Protein AF-A0A6M7TRB7-F1 (afdb_monomer_lite)

InterPro domains:
  IPR018537 Peptidoglycan binding domain [PF09374] (2-64)
  IPR023346 Lysozyme-like domain superfamily [SSF53955] (2-69)

Sequence (183 aa):
MWLQQALRPAYTGRIDGVLGMGTLAALKADKNNDALIDRICSARMAFLKHLSTFGTFGRGWTARVAEVRAIGQAWATGQVPQAANFVDGGQAKAFVDDANAAPSTAPADLATGAGTGGLGLSGYLYDLQNQLSPLSYTSEWIGKVVVVVALASAVLAIGGLGYRWYANRKAKRLAAALGTAPA

Organism: NCBI:txid1777867

Foldseek 3Di:
DLLLLLLPPQQQDAPPVDCDPSSVVSVVVDDQQLSSLVSSLVLVLLLLVQFPCCVPCVVLSVVQSVLSSQQSNCVSVVHDHDDRDDDPVSPDDDDSVRGDDQDDLVQLCVLQVVPPPDQTPPNVVVVVCVVCVVVVVPDPVVVVVVVVVVVVSVVSNVVSVVVNVVSVVRNQSSCSSSSNHHD

Secondary structure (DSSP, 8-state):
-HHHHHTTTT--S--SS---HHHHHHHHH---HHHHHHHHHHHHHHHHHTBTTHHHHHHHHHHHHHHHHHHHHHHHHTPPPPPPPP-TTTTPPPPGGGBPPPPPSHHHHHHTTSSSTT--HHHHHHHHHHHHHHHHTS-HHHHHHHHHHHHHHHHHHHHHHHHHHHHHHHHHHHHHHHT-S--

Radius of gyration: 25.99 Å; chains: 1; bounding box: 54×29×76 Å

Structure (mmCIF, N/CA/C/O backbone):
data_AF-A0A6M7TRB7-F1
#
_entry.id   AF-A0A6M7TRB7-F1
#
loop_
_atom_site.group_PDB
_atom_site.id
_atom_site.type_symbol
_atom_site.label_atom_id
_atom_site.label_alt_id
_atom_site.label_comp_id
_atom_site.label_asym_id
_atom_site.label_entity_id
_atom_site.label_seq_id
_atom_site.pdbx_PDB_ins_code
_atom_site.Cartn_x
_atom_site.Cartn_y
_atom_site.Cartn_z
_atom_site.occupancy
_atom_site.B_iso_or_equiv
_atom_site.auth_seq_id
_atom_site.auth_comp_id
_atom_site.auth_asym_id
_atom_site.auth_atom_id
_atom_site.pdbx_PDB_model_num
ATOM 1 N N . MET A 1 1 ? 4.084 7.452 -9.680 1.00 86.31 1 MET A N 1
ATOM 2 C CA . MET A 1 1 ? 3.974 7.315 -8.209 1.00 86.31 1 MET A CA 1
ATOM 3 C C . MET A 1 1 ? 4.621 6.037 -7.668 1.00 86.31 1 MET A C 1
ATOM 5 O O . MET A 1 1 ? 5.424 6.148 -6.754 1.00 86.31 1 MET A O 1
ATOM 9 N N . TRP A 1 2 ? 4.365 4.842 -8.223 1.00 93.88 2 TRP A N 1
ATOM 10 C CA . TRP A 1 2 ? 4.932 3.585 -7.684 1.00 93.88 2 TRP A CA 1
ATOM 11 C C . TRP A 1 2 ? 6.466 3.521 -7.647 1.00 93.88 2 TRP A C 1
ATOM 13 O O . TRP A 1 2 ? 7.014 2.963 -6.706 1.00 93.88 2 TRP A O 1
ATOM 23 N N . LEU A 1 3 ? 7.161 4.142 -8.608 1.00 94.94 3 LEU A N 1
ATOM 24 C CA . LEU A 1 3 ? 8.623 4.272 -8.560 1.00 94.94 3 LEU A CA 1
ATOM 25 C C . LEU A 1 3 ? 9.090 5.035 -7.311 1.00 94.94 3 LEU A C 1
ATOM 27 O O . LEU A 1 3 ? 9.895 4.525 -6.546 1.00 94.94 3 LEU A O 1
ATOM 31 N N . GLN A 1 4 ? 8.544 6.228 -7.070 1.00 94.69 4 GLN A N 1
ATOM 32 C CA . GLN A 1 4 ? 8.874 7.035 -5.890 1.00 94.69 4 GLN A CA 1
ATOM 33 C C . GLN A 1 4 ? 8.540 6.302 -4.577 1.00 94.69 4 GLN A C 1
ATOM 35 O O . GLN A 1 4 ? 9.294 6.415 -3.617 1.00 94.69 4 GLN A O 1
ATOM 40 N N . GLN A 1 5 ? 7.458 5.509 -4.538 1.00 93.50 5 GLN A N 1
ATOM 41 C CA . GLN A 1 5 ? 7.157 4.630 -3.397 1.00 93.50 5 GLN A CA 1
ATOM 42 C C . GLN A 1 5 ? 8.229 3.542 -3.213 1.00 93.50 5 GLN A C 1
ATOM 44 O O . GLN A 1 5 ? 8.705 3.332 -2.102 1.00 93.50 5 GLN A O 1
ATOM 49 N N . ALA A 1 6 ? 8.633 2.874 -4.296 1.00 95.00 6 ALA A N 1
ATOM 50 C CA . ALA A 1 6 ? 9.622 1.794 -4.282 1.00 95.00 6 ALA A CA 1
ATOM 51 C C . ALA A 1 6 ? 11.054 2.259 -3.954 1.00 95.00 6 ALA A C 1
ATOM 53 O O . ALA A 1 6 ? 11.889 1.440 -3.561 1.00 95.00 6 ALA A O 1
ATOM 54 N N . LEU A 1 7 ? 11.334 3.556 -4.115 1.00 94.88 7 LEU A N 1
ATOM 55 C CA . LEU A 1 7 ? 12.611 4.188 -3.779 1.00 94.88 7 LEU A CA 1
ATOM 56 C C . LEU A 1 7 ? 12.706 4.632 -2.310 1.00 94.88 7 LEU A C 1
ATOM 58 O O . LEU A 1 7 ? 13.760 5.101 -1.885 1.00 94.88 7 LEU A O 1
ATOM 62 N N . ARG A 1 8 ? 11.644 4.504 -1.507 1.00 91.44 8 ARG A N 1
ATOM 63 C CA . ARG A 1 8 ? 11.738 4.754 -0.061 1.00 91.44 8 ARG A CA 1
ATOM 64 C C . ARG A 1 8 ? 12.570 3.667 0.638 1.00 91.44 8 ARG A C 1
ATOM 66 O O . ARG A 1 8 ? 12.493 2.507 0.237 1.00 91.44 8 ARG A O 1
ATOM 73 N N . PRO A 1 9 ? 13.333 4.010 1.697 1.00 90.44 9 PRO A N 1
ATOM 74 C CA . PRO A 1 9 ? 13.427 5.327 2.346 1.00 90.44 9 PRO A CA 1
ATOM 75 C C . PRO A 1 9 ? 14.416 6.309 1.687 1.00 90.44 9 PRO A C 1
ATOM 77 O O . PRO A 1 9 ? 14.503 7.448 2.129 1.00 90.44 9 PRO A O 1
ATOM 80 N N . ALA A 1 10 ? 15.150 5.913 0.640 1.00 91.25 10 ALA A N 1
ATOM 81 C CA . ALA A 1 10 ? 16.145 6.779 -0.007 1.00 91.25 10 ALA A CA 1
ATOM 82 C C . ALA A 1 10 ? 15.523 8.027 -0.665 1.00 91.25 10 ALA A C 1
ATOM 84 O O . ALA A 1 10 ? 16.136 9.093 -0.691 1.00 91.25 10 ALA A O 1
ATOM 85 N N . TYR A 1 11 ? 14.296 7.913 -1.176 1.00 93.00 11 TYR A N 1
ATOM 86 C CA . TYR A 1 11 ? 13.510 9.048 -1.649 1.00 93.00 11 TYR A CA 1
ATOM 87 C C . TYR A 1 11 ? 12.644 9.641 -0.525 1.00 93.00 11 TYR A C 1
ATOM 89 O O . TYR A 1 11 ? 11.663 9.029 -0.108 1.00 93.00 11 TYR A O 1
ATOM 97 N N . THR A 1 12 ? 12.967 10.856 -0.078 1.00 90.50 12 THR A N 1
ATOM 98 C CA . THR A 1 12 ? 12.252 11.573 1.001 1.00 90.50 12 THR A CA 1
ATOM 99 C C . THR A 1 12 ? 11.241 12.611 0.496 1.00 90.50 12 THR A C 1
ATOM 101 O O . THR A 1 12 ? 10.569 13.268 1.288 1.00 90.50 12 THR A O 1
ATOM 104 N N . GLY A 1 13 ? 11.126 12.780 -0.825 1.00 90.25 13 GLY A N 1
ATOM 105 C CA . GLY A 1 13 ? 10.213 13.742 -1.439 1.00 90.25 13 GLY A CA 1
ATOM 106 C C . GLY A 1 13 ? 8.744 13.306 -1.426 1.00 90.25 13 GLY A C 1
ATOM 107 O O . GLY A 1 13 ? 8.381 12.188 -1.044 1.00 90.25 13 GLY A O 1
ATOM 108 N N . ARG A 1 14 ? 7.873 14.208 -1.891 1.00 90.06 14 ARG A N 1
ATOM 109 C CA . ARG A 1 14 ? 6.444 13.924 -2.065 1.00 90.06 14 ARG A CA 1
ATOM 110 C C . ARG A 1 14 ? 6.233 12.946 -3.222 1.00 90.06 14 ARG A C 1
ATOM 112 O O . ARG A 1 14 ? 6.771 13.135 -4.303 1.00 90.06 14 ARG A O 1
ATOM 119 N N . ILE A 1 15 ? 5.392 11.935 -3.021 1.00 90.88 15 ILE A N 1
ATOM 120 C CA . ILE A 1 15 ? 4.986 11.019 -4.092 1.00 90.88 15 ILE A CA 1
ATOM 121 C C . ILE A 1 15 ? 3.958 11.740 -4.971 1.00 90.88 15 ILE A C 1
ATOM 123 O O . ILE A 1 15 ? 2.770 11.752 -4.671 1.00 90.88 15 ILE A O 1
ATOM 127 N N . ASP A 1 16 ? 4.424 12.378 -6.037 1.00 89.94 16 ASP A N 1
ATOM 128 C CA . ASP A 1 16 ? 3.618 13.185 -6.963 1.00 89.94 16 ASP A CA 1
ATOM 129 C C . ASP A 1 16 ? 3.600 12.626 -8.395 1.00 89.94 16 ASP A C 1
ATOM 131 O O . ASP A 1 16 ? 2.804 13.047 -9.227 1.00 89.94 16 ASP A O 1
ATOM 135 N N . GLY A 1 17 ? 4.446 11.636 -8.685 1.00 89.94 17 GLY A N 1
ATOM 136 C CA . GLY A 1 17 ? 4.634 11.088 -10.024 1.00 89.94 17 GLY A CA 1
ATOM 137 C C . GLY A 1 17 ? 5.557 11.906 -10.928 1.00 89.94 17 GLY A C 1
ATOM 138 O O . GLY A 1 17 ? 5.798 11.465 -12.049 1.00 89.94 17 GLY A O 1
ATOM 139 N N . VAL A 1 18 ? 6.112 13.024 -10.455 1.00 92.88 18 VAL A N 1
ATOM 140 C CA . VAL A 1 18 ? 7.035 13.878 -11.208 1.00 92.88 18 VAL A CA 1
ATOM 141 C C . VAL A 1 18 ? 8.478 13.416 -10.983 1.00 92.88 18 VAL A C 1
ATOM 143 O O . VAL A 1 18 ? 8.997 13.378 -9.865 1.00 92.88 18 VAL A O 1
ATOM 146 N N . LEU A 1 19 ? 9.173 13.074 -12.068 1.00 92.94 19 LEU A N 1
ATOM 147 C CA . LEU A 1 19 ? 10.561 12.603 -12.018 1.00 92.94 19 LEU A CA 1
ATOM 148 C C . LEU A 1 19 ? 11.552 13.772 -11.887 1.00 92.94 19 LEU A C 1
ATOM 150 O O . LEU A 1 19 ? 12.250 14.122 -12.831 1.00 92.94 19 LEU A O 1
ATOM 154 N N . GLY A 1 20 ? 11.605 14.384 -10.703 1.00 93.56 20 GLY A N 1
ATOM 155 C CA . GLY A 1 20 ? 12.582 15.426 -10.369 1.00 93.56 20 GLY A CA 1
ATOM 156 C C . GLY A 1 20 ? 13.951 14.892 -9.920 1.00 93.56 20 GLY A C 1
ATOM 157 O O . GLY A 1 20 ? 14.151 13.686 -9.750 1.00 93.56 20 GLY A O 1
ATOM 158 N N . MET A 1 21 ? 14.879 15.814 -9.636 1.00 94.62 21 MET A N 1
ATOM 159 C CA . MET A 1 21 ? 16.262 15.501 -9.237 1.00 94.62 21 MET A CA 1
ATOM 160 C C . MET A 1 21 ? 16.361 14.569 -8.026 1.00 94.62 21 MET A C 1
ATOM 162 O O . MET A 1 21 ? 17.184 13.660 -8.030 1.00 94.62 21 MET A O 1
ATOM 166 N N . GLY A 1 22 ? 15.495 14.734 -7.021 1.00 94.19 22 GLY A N 1
ATOM 167 C CA . GLY A 1 22 ? 15.461 13.833 -5.863 1.00 94.19 22 GLY A CA 1
ATOM 168 C C . GLY A 1 22 ? 15.106 12.390 -6.238 1.00 94.19 22 GLY A C 1
ATOM 169 O O . GLY A 1 22 ? 15.701 11.452 -5.713 1.00 94.19 22 GLY A O 1
ATOM 170 N N . THR A 1 23 ? 14.192 12.198 -7.197 1.00 95.81 23 THR A N 1
ATOM 171 C CA . THR A 1 23 ? 13.821 10.862 -7.690 1.00 95.81 23 THR A CA 1
ATOM 172 C C . THR A 1 23 ? 14.987 10.230 -8.447 1.00 95.81 23 THR A C 1
ATOM 174 O O . THR A 1 23 ? 15.303 9.066 -8.224 1.00 95.81 23 THR A O 1
ATOM 177 N N . LEU A 1 24 ? 15.664 11.004 -9.302 1.00 95.38 24 LEU A N 1
ATOM 178 C CA . LEU A 1 24 ? 16.828 10.539 -10.063 1.00 95.38 24 LEU A CA 1
ATOM 179 C C . LEU A 1 24 ? 18.027 10.218 -9.160 1.00 95.38 24 LEU A C 1
ATOM 181 O O . LEU A 1 24 ? 18.721 9.232 -9.393 1.00 95.38 24 LEU A O 1
ATOM 185 N N . ALA A 1 25 ? 18.256 11.016 -8.115 1.00 95.19 25 ALA A N 1
ATOM 186 C CA . ALA A 1 25 ? 19.304 10.765 -7.131 1.00 95.19 25 ALA A CA 1
ATOM 187 C C . ALA A 1 25 ? 19.054 9.457 -6.365 1.00 95.19 25 ALA A C 1
ATOM 189 O O . ALA A 1 25 ? 19.952 8.619 -6.286 1.00 95.19 25 ALA A O 1
ATOM 190 N N . ALA A 1 26 ? 17.826 9.246 -5.875 1.00 95.44 26 ALA A N 1
ATOM 191 C CA . ALA A 1 26 ? 17.440 8.003 -5.208 1.00 95.44 26 ALA A CA 1
ATOM 192 C C . ALA A 1 26 ? 17.534 6.794 -6.154 1.00 95.44 26 ALA A C 1
ATOM 194 O O . ALA A 1 26 ? 18.043 5.747 -5.764 1.00 95.44 26 ALA A O 1
ATOM 195 N N . LEU A 1 27 ? 17.123 6.957 -7.416 1.00 95.00 27 LEU A N 1
ATOM 196 C CA . LEU A 1 27 ? 17.251 5.920 -8.439 1.00 95.00 27 LEU A CA 1
ATOM 197 C C . LEU A 1 27 ? 18.718 5.554 -8.707 1.00 95.00 27 LEU A C 1
ATOM 199 O O . LEU A 1 27 ? 19.046 4.378 -8.775 1.00 95.00 27 LEU A O 1
ATOM 203 N N . LYS A 1 28 ? 19.614 6.542 -8.822 1.00 93.69 28 LYS A N 1
ATOM 204 C CA . LYS A 1 28 ? 21.053 6.314 -9.041 1.00 93.69 28 LYS A CA 1
ATOM 205 C C . LYS A 1 28 ? 21.731 5.646 -7.839 1.00 93.69 28 LYS A C 1
ATOM 207 O O . LYS A 1 28 ? 22.749 4.962 -8.009 1.00 93.69 28 LYS A O 1
ATOM 212 N N . ALA A 1 29 ? 21.220 5.891 -6.635 1.00 93.38 29 ALA A N 1
ATOM 213 C CA . ALA A 1 29 ? 21.715 5.277 -5.409 1.00 93.38 29 ALA A CA 1
ATOM 214 C C . ALA A 1 29 ? 21.341 3.789 -5.316 1.00 93.38 29 ALA A C 1
ATOM 216 O O . ALA A 1 29 ? 22.137 3.010 -4.793 1.00 93.38 29 ALA A O 1
ATOM 217 N N . ASP A 1 30 ? 20.193 3.384 -5.865 1.00 94.06 30 ASP A N 1
ATOM 218 C CA . ASP A 1 30 ? 19.802 1.978 -5.943 1.00 94.06 30 ASP A CA 1
ATOM 219 C C . ASP A 1 30 ? 20.673 1.221 -6.958 1.00 94.06 30 ASP A C 1
ATOM 221 O O . ASP A 1 30 ? 20.883 1.666 -8.087 1.00 94.06 30 ASP A O 1
ATOM 225 N N . LYS A 1 31 ? 21.232 0.086 -6.533 1.00 93.25 31 LYS A N 1
ATOM 226 C CA . LYS A 1 31 ? 22.137 -0.743 -7.344 1.00 93.25 31 LYS A CA 1
ATOM 227 C C . LYS A 1 31 ? 21.512 -2.055 -7.785 1.00 93.25 31 LYS A C 1
ATOM 229 O O . LYS A 1 31 ? 22.101 -2.744 -8.612 1.00 93.25 31 LYS A O 1
ATOM 234 N N . ASN A 1 32 ? 20.351 -2.413 -7.243 1.00 94.62 32 ASN A N 1
ATOM 235 C CA . ASN A 1 32 ? 19.713 -3.685 -7.532 1.00 94.62 32 ASN A CA 1
ATOM 236 C C . ASN A 1 32 ? 18.443 -3.456 -8.355 1.00 94.62 32 ASN A C 1
ATOM 238 O O . ASN A 1 32 ? 17.341 -3.325 -7.819 1.00 94.62 32 ASN A O 1
ATOM 242 N N . ASN A 1 33 ? 18.620 -3.426 -9.677 1.00 94.25 33 ASN A N 1
ATOM 243 C CA . ASN A 1 33 ? 17.532 -3.199 -10.626 1.00 94.25 33 ASN A CA 1
ATOM 244 C C . ASN A 1 33 ? 16.450 -4.283 -10.535 1.00 94.25 33 ASN A C 1
ATOM 246 O O . ASN A 1 33 ? 15.269 -3.956 -10.600 1.00 94.25 33 ASN A O 1
ATOM 250 N N . ASP A 1 34 ? 16.835 -5.546 -10.336 1.00 94.94 34 ASP A N 1
ATOM 251 C CA . ASP A 1 34 ? 15.894 -6.659 -10.181 1.00 94.94 34 ASP A CA 1
ATOM 252 C C . ASP A 1 34 ? 14.979 -6.447 -8.962 1.00 94.94 34 ASP A C 1
ATOM 254 O O . ASP A 1 34 ? 13.750 -6.416 -9.080 1.00 94.94 34 ASP A O 1
ATOM 258 N N . ALA A 1 35 ? 15.576 -6.160 -7.802 1.00 96.12 35 ALA A N 1
ATOM 259 C CA . ALA A 1 35 ? 14.824 -5.877 -6.585 1.00 96.12 35 ALA A CA 1
ATOM 260 C C . ALA A 1 35 ? 13.981 -4.597 -6.700 1.00 96.12 35 ALA A C 1
ATOM 262 O O . ALA A 1 35 ? 12.887 -4.524 -6.139 1.00 96.12 35 ALA A O 1
ATOM 263 N N . LEU A 1 36 ? 14.465 -3.569 -7.402 1.00 96.62 36 LEU A N 1
ATOM 264 C CA . LEU A 1 36 ? 13.700 -2.344 -7.632 1.00 96.62 36 LEU A CA 1
ATOM 265 C C . LEU A 1 36 ? 12.448 -2.621 -8.478 1.00 96.62 36 LEU A C 1
ATOM 267 O O . LEU A 1 36 ? 11.363 -2.149 -8.131 1.00 96.62 36 LEU A O 1
ATOM 271 N N . ILE A 1 37 ? 12.570 -3.415 -9.544 1.00 96.88 37 ILE A N 1
ATOM 272 C CA . ILE A 1 37 ? 11.443 -3.822 -10.394 1.00 96.88 37 ILE A CA 1
ATOM 273 C C . ILE A 1 37 ? 10.400 -4.581 -9.576 1.00 96.88 37 ILE A C 1
ATOM 275 O O . ILE A 1 37 ? 9.204 -4.278 -9.689 1.00 96.88 37 ILE A O 1
ATOM 279 N N . ASP A 1 38 ? 10.828 -5.503 -8.708 1.00 97.44 38 ASP A N 1
ATOM 280 C CA . ASP A 1 38 ? 9.897 -6.199 -7.822 1.00 97.44 38 ASP A CA 1
ATOM 281 C C . ASP A 1 38 ? 9.162 -5.229 -6.888 1.00 97.44 38 ASP A C 1
ATOM 283 O O . ASP A 1 38 ? 7.930 -5.270 -6.813 1.00 97.44 38 ASP A O 1
ATOM 287 N N . ARG A 1 39 ? 9.871 -4.294 -6.240 1.00 96.88 39 ARG A N 1
ATOM 288 C CA . ARG A 1 39 ? 9.239 -3.304 -5.350 1.00 96.88 39 ARG A CA 1
ATOM 289 C C . ARG A 1 39 ? 8.232 -2.421 -6.085 1.00 96.88 39 ARG A C 1
ATOM 291 O O . ARG A 1 39 ? 7.151 -2.171 -5.550 1.00 96.88 39 ARG A O 1
ATOM 298 N N . ILE A 1 40 ? 8.527 -1.997 -7.317 1.00 96.94 40 ILE A N 1
ATOM 299 C CA . ILE A 1 40 ? 7.594 -1.218 -8.151 1.00 96.94 40 ILE A CA 1
ATOM 300 C C . ILE A 1 40 ? 6.336 -2.037 -8.464 1.00 96.94 40 ILE A C 1
ATOM 302 O O . ILE A 1 40 ? 5.214 -1.547 -8.2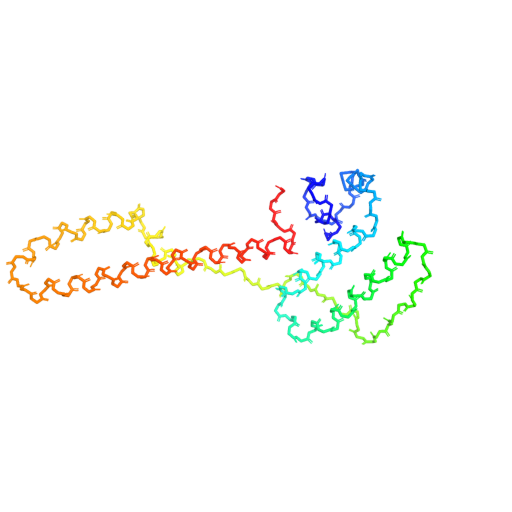95 1.00 96.94 40 ILE A O 1
ATOM 306 N N . CYS A 1 41 ? 6.500 -3.290 -8.894 1.00 97.56 41 CYS A N 1
ATOM 307 C CA . CYS A 1 41 ? 5.380 -4.175 -9.220 1.00 97.56 41 CYS A CA 1
ATOM 308 C C . CYS A 1 41 ? 4.545 -4.520 -7.978 1.00 97.56 41 CYS A C 1
ATOM 310 O O . CYS A 1 41 ? 3.316 -4.592 -8.045 1.00 97.56 41 CYS A O 1
ATOM 312 N N . SER A 1 42 ? 5.194 -4.677 -6.827 1.00 96.62 42 SER A N 1
ATOM 313 C CA . SER A 1 42 ? 4.555 -4.919 -5.536 1.00 96.62 42 SER A CA 1
ATOM 314 C C . SER A 1 42 ? 3.763 -3.698 -5.055 1.00 96.62 42 SER A C 1
ATOM 316 O O . SER A 1 42 ? 2.612 -3.856 -4.644 1.00 96.62 42 SER A O 1
ATOM 318 N N . ALA A 1 43 ? 4.299 -2.481 -5.201 1.00 95.44 43 ALA A N 1
ATOM 319 C CA . ALA A 1 43 ? 3.573 -1.237 -4.926 1.00 95.44 43 ALA A CA 1
ATOM 320 C C . ALA A 1 43 ? 2.342 -1.080 -5.839 1.00 95.44 43 ALA A C 1
ATOM 322 O O . ALA A 1 43 ? 1.241 -0.790 -5.367 1.00 95.44 43 ALA A O 1
ATOM 323 N N . ARG A 1 44 ? 2.491 -1.379 -7.137 1.00 95.75 44 ARG A N 1
ATOM 324 C CA . ARG A 1 44 ? 1.373 -1.413 -8.091 1.00 95.75 44 ARG A CA 1
ATOM 325 C C . ARG A 1 44 ? 0.291 -2.411 -7.675 1.00 95.75 44 ARG A C 1
ATOM 327 O O . ARG A 1 44 ? -0.887 -2.064 -7.668 1.00 95.75 44 ARG A O 1
ATOM 334 N N . MET A 1 45 ? 0.663 -3.636 -7.303 1.00 96.62 45 MET A N 1
ATOM 335 C CA . MET A 1 45 ? -0.309 -4.630 -6.834 1.00 96.62 45 MET A CA 1
ATOM 336 C C . MET A 1 45 ? -0.979 -4.237 -5.521 1.00 96.62 45 MET A C 1
ATOM 338 O O . MET A 1 45 ? -2.156 -4.542 -5.335 1.00 96.62 45 MET A O 1
ATOM 342 N N . ALA A 1 46 ? -0.259 -3.574 -4.613 1.00 95.19 46 ALA A N 1
ATOM 343 C CA . ALA A 1 46 ? -0.836 -3.073 -3.375 1.00 95.19 46 ALA A CA 1
ATOM 344 C C . ALA A 1 46 ? -1.938 -2.046 -3.662 1.00 95.19 46 ALA A C 1
ATOM 346 O O . ALA A 1 46 ? -3.021 -2.175 -3.101 1.00 95.19 46 ALA A O 1
ATOM 347 N N . PHE A 1 47 ? -1.702 -1.097 -4.573 1.00 95.06 47 PHE A N 1
ATOM 348 C CA . PHE A 1 47 ? -2.720 -0.150 -5.039 1.00 95.06 47 PHE A CA 1
ATOM 349 C C . PHE A 1 47 ? -3.955 -0.873 -5.594 1.00 95.06 47 PHE A C 1
ATOM 351 O O . PHE A 1 47 ? -5.063 -0.680 -5.100 1.00 95.06 47 PHE A O 1
ATOM 358 N N . LEU A 1 48 ? -3.751 -1.776 -6.558 1.00 95.56 48 LEU A N 1
ATOM 359 C CA . LEU A 1 48 ? -4.842 -2.465 -7.252 1.00 95.56 48 LEU A CA 1
ATOM 360 C C . LEU A 1 48 ? -5.733 -3.272 -6.298 1.00 95.56 48 LEU A C 1
ATOM 362 O O . LEU A 1 48 ? -6.951 -3.237 -6.425 1.00 95.56 48 LEU A O 1
ATOM 366 N N . LYS A 1 49 ? -5.144 -3.957 -5.308 1.00 95.56 49 LYS A N 1
ATOM 367 C CA . LYS A 1 49 ? -5.886 -4.740 -4.301 1.00 95.56 49 LYS A CA 1
ATOM 368 C C . LYS A 1 49 ? -6.792 -3.895 -3.401 1.00 95.56 49 LYS A C 1
ATOM 370 O O . LYS A 1 49 ? -7.672 -4.452 -2.753 1.00 95.56 49 LYS A O 1
ATOM 375 N N . HIS A 1 50 ? -6.564 -2.585 -3.326 1.00 95.25 50 HIS A N 1
ATOM 376 C CA . HIS A 1 50 ? -7.375 -1.668 -2.529 1.00 95.25 50 HIS A CA 1
ATOM 377 C C . HIS A 1 50 ? -8.474 -0.974 -3.340 1.00 95.25 50 HIS A C 1
ATOM 379 O O . HIS A 1 50 ? -9.165 -0.125 -2.781 1.00 95.25 50 HIS A O 1
ATOM 385 N N . LEU A 1 51 ? -8.686 -1.343 -4.603 1.00 95.50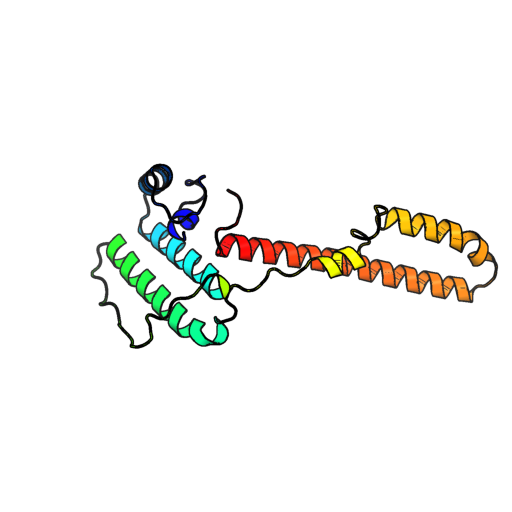 51 LEU A N 1
ATOM 386 C CA . LEU A 1 51 ? -9.790 -0.830 -5.413 1.00 95.50 51 LEU A CA 1
ATOM 387 C C . LEU A 1 51 ? -11.070 -1.631 -5.169 1.00 95.50 51 LEU A C 1
ATOM 389 O O . LEU A 1 51 ? -11.027 -2.851 -4.999 1.00 95.50 51 LEU A O 1
ATOM 393 N N . SER A 1 52 ? -12.216 -0.957 -5.183 1.00 94.62 52 SER A N 1
ATOM 394 C CA . SER A 1 52 ? -13.541 -1.586 -5.081 1.00 94.62 52 SER A CA 1
ATOM 395 C C . SER A 1 52 ? -13.819 -2.523 -6.267 1.00 94.62 52 SER A C 1
ATOM 397 O O . SER A 1 52 ? -14.412 -3.589 -6.115 1.00 94.62 52 SER A O 1
ATOM 399 N N . THR A 1 53 ? -13.285 -2.183 -7.440 1.00 94.06 53 THR A N 1
ATOM 400 C CA . THR A 1 53 ? -13.420 -2.925 -8.702 1.00 94.06 53 THR A CA 1
ATOM 401 C C . THR A 1 53 ? -12.457 -4.113 -8.834 1.00 94.06 53 THR A C 1
ATOM 403 O O . THR A 1 53 ? -12.519 -4.864 -9.814 1.00 94.06 53 THR A O 1
ATOM 406 N N . PHE A 1 54 ? -11.588 -4.350 -7.839 1.00 94.25 54 PHE A N 1
ATOM 407 C CA . PHE A 1 54 ? -10.629 -5.460 -7.860 1.00 94.25 54 PHE A CA 1
ATOM 408 C C . PHE A 1 54 ? -11.306 -6.836 -7.937 1.00 94.25 54 PHE A C 1
ATOM 410 O O . PHE A 1 54 ? -10.751 -7.747 -8.546 1.00 94.25 54 PHE A O 1
ATOM 417 N N . GLY A 1 55 ? -12.513 -6.998 -7.385 1.00 93.44 55 GLY A N 1
ATOM 418 C CA . GLY A 1 55 ? -13.270 -8.252 -7.502 1.00 93.44 55 GLY A CA 1
ATOM 419 C C . GLY A 1 55 ? -13.567 -8.644 -8.956 1.00 93.44 55 GLY A C 1
ATOM 420 O O . GLY A 1 55 ? -13.503 -9.821 -9.300 1.00 93.44 55 GLY A O 1
ATOM 421 N N . THR A 1 56 ? -13.806 -7.656 -9.822 1.00 92.69 56 THR A N 1
ATOM 422 C CA . THR A 1 56 ? -14.143 -7.859 -11.238 1.00 92.69 56 THR A CA 1
ATOM 423 C C . THR A 1 56 ? -12.891 -7.982 -12.108 1.00 92.69 56 THR A C 1
ATOM 425 O O . THR A 1 56 ? -12.762 -8.919 -12.893 1.00 92.69 56 THR A O 1
ATOM 428 N N . PHE A 1 57 ? -11.934 -7.059 -11.959 1.00 91.88 57 PHE A N 1
ATOM 429 C CA . PHE A 1 57 ? -10.782 -6.946 -12.870 1.00 91.88 57 PHE A CA 1
ATOM 430 C C . PHE A 1 57 ? -9.464 -7.487 -12.298 1.00 91.88 57 PHE A C 1
ATOM 432 O O . PHE A 1 57 ? -8.468 -7.610 -13.018 1.00 91.88 57 PHE A O 1
ATOM 439 N N . GLY A 1 58 ? -9.436 -7.851 -11.015 1.00 93.44 58 GLY A N 1
ATOM 440 C CA . GLY A 1 58 ? -8.215 -8.173 -10.278 1.00 93.44 58 GLY A CA 1
ATOM 441 C C . GLY A 1 58 ? -7.429 -9.347 -10.848 1.00 93.44 58 GLY A C 1
ATOM 442 O O . GLY A 1 58 ? -6.199 -9.315 -10.825 1.00 93.44 58 GLY A O 1
ATOM 443 N N . ARG A 1 59 ? -8.099 -10.350 -11.435 1.00 93.44 59 ARG A N 1
ATOM 444 C CA . ARG A 1 59 ? -7.422 -11.474 -12.111 1.00 93.44 59 ARG A CA 1
ATOM 445 C C . ARG A 1 59 ? -6.598 -10.995 -13.308 1.00 93.44 59 ARG A C 1
ATOM 447 O O . ARG A 1 59 ? -5.419 -11.327 -13.407 1.00 93.44 59 ARG A O 1
ATOM 454 N N . GLY A 1 60 ? -7.194 -10.167 -14.169 1.00 92.50 60 GLY A N 1
ATOM 455 C CA . GLY A 1 60 ? -6.526 -9.617 -15.350 1.00 92.50 60 GLY A CA 1
ATOM 456 C C . GLY A 1 60 ? -5.397 -8.658 -14.981 1.00 92.50 60 GLY A C 1
ATOM 457 O O . GLY A 1 60 ? -4.305 -8.737 -15.542 1.00 92.50 60 GLY A O 1
ATOM 458 N N . TRP A 1 61 ? -5.614 -7.787 -13.992 1.00 94.38 61 TRP A N 1
ATOM 459 C CA . TRP A 1 61 ? -4.548 -6.917 -13.498 1.00 94.38 61 TRP A CA 1
ATOM 460 C C . TRP A 1 61 ? -3.392 -7.703 -12.875 1.00 94.38 61 TRP A C 1
ATOM 462 O O . TRP A 1 61 ? -2.239 -7.398 -13.162 1.00 94.38 61 TRP A O 1
ATOM 472 N N . THR A 1 62 ? -3.678 -8.737 -12.078 1.00 95.31 62 THR A N 1
ATOM 473 C CA . THR A 1 62 ? -2.640 -9.565 -11.443 1.00 95.31 62 THR A CA 1
ATOM 474 C C . THR A 1 62 ? -1.769 -10.261 -12.486 1.00 95.31 62 THR A C 1
ATOM 476 O O . THR A 1 62 ? -0.546 -10.203 -12.377 1.00 95.31 62 THR A O 1
ATOM 479 N N . ALA A 1 63 ? -2.377 -10.851 -13.521 1.00 94.19 63 ALA A N 1
ATOM 480 C CA . ALA A 1 63 ? -1.642 -11.491 -14.612 1.00 94.19 63 ALA A CA 1
ATOM 481 C C . ALA A 1 63 ? -0.710 -10.500 -15.332 1.00 94.19 63 ALA A C 1
ATOM 483 O O . ALA A 1 63 ? 0.479 -10.763 -15.472 1.00 94.19 63 ALA A O 1
ATOM 484 N N . ARG A 1 64 ? -1.216 -9.311 -15.684 1.00 93.31 64 ARG A N 1
ATOM 485 C CA . ARG A 1 64 ? -0.429 -8.266 -16.365 1.00 93.31 64 ARG A CA 1
ATOM 486 C C . ARG A 1 64 ? 0.711 -7.724 -15.507 1.00 93.31 64 ARG A C 1
ATOM 488 O O . ARG A 1 64 ? 1.778 -7.412 -16.020 1.00 93.31 64 ARG A O 1
ATOM 495 N N . VAL A 1 65 ? 0.518 -7.585 -14.194 1.00 95.44 65 VAL A N 1
ATOM 496 C CA . VAL A 1 65 ? 1.614 -7.151 -13.312 1.00 95.44 65 VAL A CA 1
ATOM 497 C C . VAL A 1 65 ? 2.657 -8.254 -13.138 1.00 95.44 65 VAL A C 1
ATOM 499 O O . VAL A 1 65 ? 3.844 -7.946 -13.080 1.00 95.44 65 VAL A O 1
ATOM 502 N N . ALA A 1 66 ? 2.246 -9.524 -13.086 1.00 95.81 66 ALA A N 1
ATOM 503 C CA . ALA A 1 66 ? 3.180 -10.647 -13.068 1.00 95.81 66 ALA A CA 1
ATOM 504 C C . ALA A 1 66 ? 4.003 -10.726 -14.364 1.00 95.81 66 ALA A C 1
ATOM 506 O O . ALA A 1 66 ? 5.215 -10.906 -14.301 1.00 95.81 66 ALA A O 1
ATOM 507 N N . GLU A 1 67 ? 3.369 -10.507 -15.514 1.00 95.12 67 GLU A N 1
ATOM 508 C CA . GLU A 1 67 ? 4.037 -10.433 -16.815 1.00 95.12 67 GLU A CA 1
ATOM 509 C C . GLU A 1 67 ? 5.048 -9.278 -16.880 1.00 95.12 67 GLU A C 1
ATOM 511 O O . GLU A 1 67 ? 6.212 -9.502 -17.203 1.00 95.12 67 GLU A O 1
ATOM 516 N N . VAL A 1 68 ? 4.646 -8.059 -16.493 1.00 95.31 68 VAL A N 1
ATOM 517 C CA . VAL A 1 68 ? 5.556 -6.898 -16.439 1.00 95.31 68 VAL A CA 1
ATOM 518 C C . VAL A 1 68 ? 6.731 -7.153 -15.497 1.00 95.31 68 VAL A C 1
ATOM 520 O O . VAL A 1 68 ? 7.860 -6.797 -15.831 1.00 95.31 68 VAL A O 1
ATOM 523 N N . ARG A 1 69 ? 6.485 -7.788 -14.343 1.00 96.75 69 ARG A N 1
ATOM 524 C CA . ARG A 1 69 ? 7.549 -8.185 -13.416 1.00 96.75 69 ARG A CA 1
ATOM 525 C C . ARG A 1 69 ? 8.530 -9.131 -14.112 1.00 96.75 69 ARG A C 1
ATOM 527 O O . ARG A 1 69 ? 9.714 -8.829 -14.144 1.00 96.75 69 ARG A O 1
ATOM 534 N N . ALA A 1 70 ? 8.045 -10.217 -14.711 1.00 95.81 70 ALA A N 1
ATOM 535 C CA . ALA A 1 70 ? 8.898 -11.206 -15.370 1.00 95.81 70 ALA A CA 1
ATOM 536 C C . ALA A 1 70 ? 9.728 -10.602 -16.517 1.00 95.81 70 ALA A C 1
ATOM 538 O O . ALA A 1 70 ? 10.929 -10.845 -16.601 1.00 95.81 70 ALA A O 1
ATOM 539 N N . ILE A 1 71 ? 9.112 -9.774 -17.368 1.00 96.44 71 ILE A N 1
ATOM 540 C CA . ILE A 1 71 ? 9.801 -9.076 -18.466 1.00 96.44 71 ILE A CA 1
ATOM 541 C C . ILE A 1 71 ? 10.874 -8.127 -17.919 1.00 96.44 71 ILE A C 1
ATOM 543 O O . ILE A 1 71 ? 12.012 -8.142 -18.385 1.00 96.44 71 ILE A O 1
ATOM 547 N N . GLY A 1 72 ? 10.533 -7.322 -16.909 1.00 95.69 72 GLY A N 1
ATOM 548 C CA . GLY A 1 72 ? 11.470 -6.378 -16.309 1.00 95.69 72 GLY A CA 1
ATOM 549 C C . GLY A 1 72 ? 12.663 -7.071 -15.649 1.00 95.69 72 GLY A C 1
ATOM 550 O O . GLY A 1 72 ? 13.801 -6.648 -15.839 1.00 95.69 72 GLY A O 1
ATOM 551 N N . GLN A 1 73 ? 12.424 -8.150 -14.906 1.00 96.38 73 GLN A N 1
ATOM 552 C CA . GLN A 1 73 ? 13.490 -8.916 -14.257 1.00 96.38 73 GLN A CA 1
ATOM 553 C C . GLN A 1 73 ? 14.393 -9.620 -15.278 1.00 96.38 73 GLN A C 1
ATOM 555 O O . GLN A 1 73 ? 15.612 -9.629 -15.105 1.00 96.38 73 GLN A O 1
ATOM 560 N N . ALA A 1 74 ? 13.836 -10.123 -16.386 1.00 95.69 74 ALA A N 1
ATOM 561 C CA . ALA A 1 74 ? 14.634 -10.659 -17.489 1.00 95.69 74 ALA A CA 1
ATOM 562 C C . ALA A 1 74 ? 15.586 -9.591 -18.058 1.00 95.69 74 ALA A C 1
ATOM 564 O O . ALA A 1 74 ? 16.784 -9.836 -18.180 1.00 95.69 74 ALA A O 1
ATOM 565 N N . TRP A 1 75 ? 15.098 -8.367 -18.295 1.00 94.38 75 TRP A N 1
ATOM 566 C CA . TRP A 1 75 ? 15.962 -7.254 -18.707 1.00 94.38 75 TRP A CA 1
ATOM 567 C C . TRP A 1 75 ? 17.036 -6.909 -17.675 1.00 94.38 75 TRP A C 1
ATOM 569 O O . TRP A 1 75 ? 18.188 -6.694 -18.046 1.00 94.38 75 TRP A O 1
ATOM 579 N N . ALA A 1 76 ? 16.684 -6.866 -16.389 1.00 94.06 76 ALA A N 1
ATOM 580 C CA . ALA A 1 76 ? 17.628 -6.532 -15.323 1.00 94.06 76 ALA A CA 1
ATOM 581 C C . ALA A 1 76 ? 18.756 -7.565 -15.171 1.00 94.06 76 ALA A C 1
ATOM 583 O O . ALA A 1 76 ? 19.855 -7.211 -14.750 1.00 94.06 76 ALA A O 1
ATOM 584 N N . THR A 1 77 ? 18.488 -8.822 -15.523 1.00 93.50 77 THR A N 1
ATOM 585 C CA . THR A 1 77 ? 19.426 -9.949 -15.412 1.00 93.50 77 THR A CA 1
ATOM 586 C C . THR A 1 77 ? 20.131 -10.289 -16.729 1.00 93.50 77 THR A C 1
ATOM 588 O O . THR A 1 77 ? 20.954 -11.202 -16.763 1.00 93.50 77 THR A O 1
ATOM 591 N N . GLY A 1 78 ? 19.850 -9.554 -17.812 1.00 91.44 78 GLY A N 1
ATOM 592 C CA . GLY A 1 78 ? 20.445 -9.782 -19.135 1.00 91.44 78 GLY A CA 1
ATOM 593 C C . GLY A 1 78 ? 19.854 -10.973 -19.898 1.00 91.44 78 GLY A C 1
ATOM 594 O O . GLY A 1 78 ? 20.429 -11.411 -20.892 1.00 91.44 78 GLY A O 1
ATOM 595 N N . GLN A 1 79 ? 18.717 -11.504 -19.450 1.00 92.00 79 GLN A N 1
ATOM 596 C CA . GLN A 1 79 ? 17.980 -12.554 -20.144 1.00 92.00 79 GLN A CA 1
ATOM 597 C C . GLN A 1 79 ? 17.088 -11.960 -21.244 1.00 92.00 79 GLN A C 1
ATOM 599 O O . GLN A 1 79 ? 16.645 -10.811 -21.174 1.00 92.00 79 GLN A O 1
ATOM 604 N N . VAL A 1 80 ? 16.784 -12.763 -22.267 1.00 91.19 80 VAL A N 1
ATOM 605 C CA . VAL A 1 80 ? 15.835 -12.363 -23.313 1.00 91.19 80 VAL A CA 1
ATOM 606 C C . VAL A 1 80 ? 14.418 -12.385 -22.723 1.00 91.19 80 VAL A C 1
ATOM 608 O O . VAL A 1 80 ? 13.981 -13.439 -22.254 1.00 91.19 80 VAL A O 1
ATOM 611 N N . PRO A 1 81 ? 13.690 -11.256 -22.711 1.00 91.00 81 PRO A N 1
ATOM 612 C CA . PRO A 1 81 ? 12.325 -11.219 -22.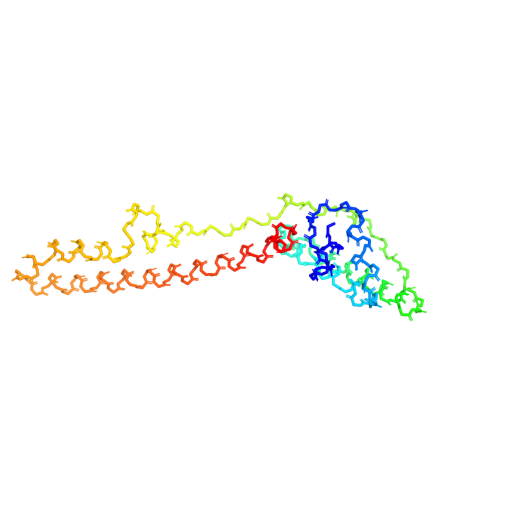202 1.00 91.00 81 PRO A CA 1
ATOM 613 C C . PRO A 1 81 ? 11.375 -11.992 -23.124 1.00 91.00 81 PRO A C 1
ATOM 615 O O . PRO A 1 81 ? 11.566 -12.065 -24.339 1.00 91.00 81 PRO A O 1
ATOM 618 N N . GLN A 1 82 ? 10.282 -12.490 -22.555 1.00 89.69 82 GLN A N 1
ATOM 619 C CA . GLN A 1 82 ? 9.131 -12.915 -23.351 1.00 89.69 82 GLN A CA 1
ATOM 620 C C . GLN A 1 82 ? 8.455 -11.712 -24.033 1.00 89.69 82 GLN A C 1
ATOM 622 O O . GLN A 1 8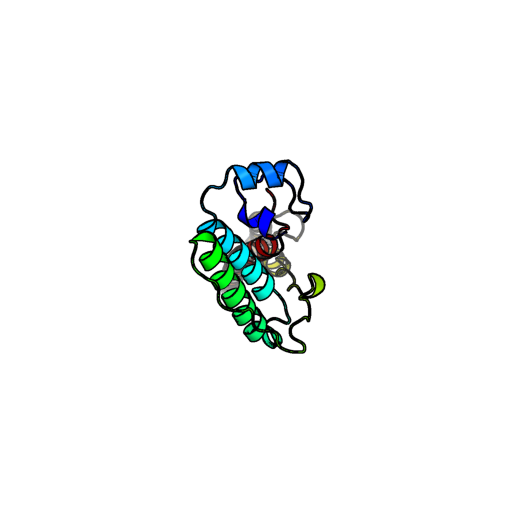2 ? 8.506 -10.588 -23.525 1.00 89.69 82 GLN A O 1
ATOM 627 N N . ALA A 1 83 ? 7.794 -11.949 -25.169 1.00 87.75 83 ALA A N 1
ATOM 628 C CA . ALA A 1 83 ? 6.975 -10.930 -25.819 1.00 87.75 83 ALA A CA 1
ATOM 629 C C . ALA A 1 83 ? 5.760 -10.585 -24.942 1.00 87.75 83 ALA A C 1
ATOM 631 O O . ALA A 1 83 ? 5.110 -11.477 -24.400 1.00 87.75 83 ALA A O 1
ATOM 632 N N . ALA A 1 84 ? 5.459 -9.293 -24.803 1.00 85.69 84 ALA A N 1
ATOM 633 C CA . ALA A 1 84 ? 4.302 -8.842 -24.038 1.00 85.69 84 ALA A CA 1
ATOM 634 C C . ALA A 1 84 ? 2.998 -9.230 -24.747 1.00 85.69 84 ALA A C 1
ATOM 636 O O . ALA A 1 84 ? 2.829 -8.972 -25.941 1.00 85.69 84 ALA A O 1
ATOM 637 N N . ASN A 1 85 ? 2.059 -9.806 -24.001 1.00 85.75 85 ASN A N 1
ATOM 638 C CA . ASN A 1 85 ? 0.753 -10.183 -24.513 1.00 85.75 85 ASN A CA 1
ATOM 639 C C . ASN A 1 85 ? -0.187 -8.971 -24.529 1.00 85.75 85 ASN A C 1
ATOM 641 O O . ASN A 1 85 ? -0.424 -8.320 -23.509 1.00 85.75 85 ASN A O 1
ATOM 645 N N . PHE A 1 86 ? -0.780 -8.688 -25.689 1.00 84.06 86 PHE A N 1
ATOM 646 C CA . PHE A 1 86 ? -1.866 -7.720 -25.806 1.00 84.06 86 PHE A CA 1
ATOM 647 C C . PHE A 1 86 ? -3.209 -8.449 -25.822 1.00 84.06 86 PHE A C 1
ATOM 649 O O . PHE A 1 86 ? -3.405 -9.404 -26.568 1.00 84.06 86 PHE A O 1
ATOM 656 N N . VAL A 1 87 ? -4.143 -7.983 -24.995 1.00 82.38 87 VAL A N 1
ATOM 657 C CA . VAL A 1 87 ? -5.520 -8.482 -24.957 1.00 82.38 87 VAL A CA 1
ATOM 658 C C . VAL A 1 87 ? -6.429 -7.285 -25.153 1.00 82.38 87 VAL A C 1
ATOM 660 O O . VAL A 1 87 ? -6.305 -6.310 -24.407 1.00 82.38 87 VAL A O 1
ATOM 663 N N . ASP A 1 88 ? -7.336 -7.369 -26.123 1.00 83.31 88 ASP A N 1
ATOM 664 C CA . ASP A 1 88 ? -8.308 -6.310 -26.374 1.00 83.31 88 ASP A CA 1
ATOM 665 C C . ASP A 1 88 ? -9.176 -6.044 -25.128 1.00 83.31 88 ASP A C 1
ATOM 667 O O . ASP A 1 88 ? -9.490 -6.944 -24.345 1.00 83.31 88 ASP A O 1
ATOM 671 N N . GLY A 1 89 ? -9.468 -4.771 -24.871 1.00 79.81 89 GLY A N 1
ATOM 672 C CA . GLY A 1 89 ? -10.061 -4.284 -23.618 1.00 79.81 89 GLY A CA 1
ATOM 673 C C . GLY A 1 89 ? -9.110 -4.267 -22.408 1.00 79.81 89 GLY A C 1
ATOM 674 O O . GLY A 1 89 ? -9.454 -3.740 -21.348 1.00 79.81 89 GLY A O 1
ATOM 675 N N . GLY A 1 90 ? -7.888 -4.794 -22.530 1.00 77.50 90 GLY A N 1
ATOM 676 C CA . GLY A 1 90 ? -6.896 -4.849 -21.453 1.00 77.50 90 GLY A CA 1
ATOM 677 C C . GLY A 1 90 ? -6.271 -3.510 -21.062 1.00 77.50 90 GLY A C 1
ATOM 678 O O . GLY A 1 90 ? -5.631 -3.420 -20.014 1.00 77.50 90 GLY A O 1
ATOM 679 N N . GLN A 1 91 ? -6.485 -2.480 -21.877 1.00 82.50 91 GLN A N 1
ATOM 680 C CA . GLN A 1 91 ? -6.029 -1.104 -21.678 1.00 82.50 91 GLN A CA 1
ATOM 681 C C . GLN A 1 91 ? -6.845 -0.305 -20.649 1.00 82.50 91 GLN A C 1
ATOM 683 O O . GLN A 1 91 ? -6.461 0.821 -20.322 1.00 82.50 91 GLN A O 1
ATOM 688 N N . ALA A 1 92 ? -7.960 -0.850 -20.146 1.00 83.88 92 ALA A N 1
ATOM 689 C CA . ALA A 1 92 ? -8.786 -0.179 -19.147 1.00 83.88 92 ALA A CA 1
ATOM 690 C C . ALA A 1 92 ? -7.953 0.193 -17.907 1.00 83.88 92 ALA A C 1
ATOM 692 O O . ALA A 1 92 ? -7.301 -0.654 -17.283 1.00 83.88 92 ALA A O 1
ATOM 693 N N . LYS A 1 93 ? -7.951 1.487 -17.572 1.00 85.00 93 LYS A N 1
ATOM 694 C CA . LYS A 1 93 ? -7.162 2.026 -16.463 1.00 85.00 93 LYS A CA 1
ATOM 695 C C . LYS A 1 93 ? -7.896 1.822 -15.145 1.00 85.00 93 LYS A C 1
ATOM 697 O O . LYS A 1 93 ? -9.107 1.972 -15.065 1.00 85.00 93 LYS A O 1
ATOM 702 N N . ALA A 1 94 ? -7.124 1.515 -14.113 1.00 88.31 94 ALA A N 1
ATOM 703 C CA . ALA A 1 94 ? -7.576 1.608 -12.738 1.00 88.31 94 ALA A CA 1
ATOM 704 C C . ALA A 1 94 ? -7.498 3.072 -12.290 1.00 88.31 94 ALA A C 1
ATOM 706 O O . ALA A 1 94 ? -6.410 3.657 -12.333 1.00 88.31 94 ALA A O 1
ATOM 707 N N . PHE A 1 95 ? -8.621 3.652 -11.873 1.00 90.19 95 PHE A N 1
ATOM 708 C CA . PHE A 1 95 ? -8.661 5.021 -11.374 1.00 90.19 95 PHE A CA 1
ATOM 709 C C . PHE A 1 95 ? -8.458 5.054 -9.860 1.00 90.19 95 PHE A C 1
ATOM 711 O O . PHE A 1 95 ? -8.781 4.108 -9.145 1.00 90.19 95 PHE A O 1
ATOM 718 N N . VAL A 1 96 ? -7.883 6.152 -9.367 1.00 88.00 96 VAL A N 1
ATOM 719 C CA . VAL A 1 96 ? -7.720 6.368 -7.922 1.00 88.00 96 VAL A CA 1
ATOM 720 C C . VAL A 1 96 ? -9.069 6.584 -7.232 1.00 88.00 96 VAL A C 1
ATOM 722 O O . VAL A 1 96 ? -9.212 6.214 -6.072 1.00 88.00 96 VAL A O 1
ATOM 725 N N . ASP A 1 97 ? -10.062 7.092 -7.962 1.00 90.50 97 ASP A N 1
ATOM 726 C CA . ASP A 1 97 ? -11.421 7.322 -7.462 1.00 90.50 97 ASP A CA 1
ATOM 727 C C . ASP A 1 97 ? -12.147 6.014 -7.105 1.00 90.50 97 ASP A C 1
ATOM 729 O O . ASP A 1 97 ? -13.037 6.011 -6.260 1.00 90.50 97 ASP A O 1
ATOM 733 N N . ASP A 1 98 ? -11.711 4.880 -7.670 1.00 91.38 98 ASP A N 1
ATOM 734 C CA . ASP A 1 98 ? -12.225 3.547 -7.334 1.00 91.38 98 ASP A CA 1
ATOM 735 C C . ASP A 1 98 ? -11.609 2.974 -6.042 1.00 91.38 98 ASP A C 1
ATOM 737 O O . ASP A 1 98 ? -11.908 1.837 -5.654 1.00 91.38 98 ASP A O 1
ATOM 741 N N . ALA A 1 99 ? -10.706 3.701 -5.378 1.00 92.69 99 ALA A N 1
ATOM 742 C CA . ALA A 1 99 ? -10.090 3.249 -4.138 1.00 92.69 99 ALA A CA 1
ATOM 743 C C . ALA A 1 99 ? -11.125 3.116 -3.015 1.00 92.69 99 ALA A C 1
ATOM 745 O O . ALA A 1 99 ? -11.957 3.992 -2.787 1.00 92.69 99 ALA A O 1
ATOM 746 N N . ASN A 1 100 ? -11.046 2.017 -2.264 1.00 92.19 100 ASN A N 1
ATOM 747 C CA . ASN A 1 100 ? -11.900 1.818 -1.099 1.00 92.19 100 ASN A CA 1
ATOM 748 C C . ASN A 1 100 ? -11.679 2.937 -0.072 1.00 92.19 100 ASN A C 1
ATOM 750 O O . ASN A 1 100 ? -10.539 3.292 0.230 1.00 92.19 100 ASN A O 1
ATOM 754 N N . ALA A 1 101 ? -12.762 3.426 0.531 1.00 89.94 101 ALA A N 1
ATOM 755 C CA . ALA A 1 101 ? -12.678 4.382 1.626 1.00 89.94 101 ALA A CA 1
ATOM 756 C C . ALA A 1 101 ? -11.990 3.767 2.860 1.00 89.94 101 ALA A C 1
ATOM 758 O O . ALA A 1 101 ? -12.134 2.576 3.164 1.00 89.94 101 ALA A O 1
ATOM 759 N N . ALA A 1 102 ? -11.248 4.594 3.601 1.00 88.75 102 ALA A N 1
ATOM 760 C CA . ALA A 1 102 ? -10.689 4.182 4.881 1.00 88.75 102 ALA A CA 1
ATOM 761 C C . ALA A 1 102 ? -11.824 3.867 5.881 1.00 88.75 102 ALA A C 1
ATOM 763 O O . ALA A 1 102 ? -12.824 4.588 5.908 1.00 88.75 102 ALA A O 1
ATOM 764 N N . PRO A 1 103 ? -11.692 2.826 6.726 1.00 88.31 103 PRO A N 1
ATOM 765 C CA . PRO A 1 103 ? -12.679 2.561 7.768 1.00 88.31 103 PRO A CA 1
ATOM 766 C C . PRO A 1 103 ? -12.770 3.744 8.738 1.00 88.31 103 PRO A C 1
ATOM 768 O O . PRO A 1 103 ? -11.743 4.233 9.208 1.00 88.31 103 PRO A O 1
ATOM 771 N N . SER A 1 104 ? -13.990 4.167 9.070 1.00 88.94 104 SER A N 1
ATOM 772 C CA . SER A 1 104 ? -14.218 5.214 10.071 1.00 88.94 104 SER A CA 1
ATOM 773 C C . SER A 1 104 ? -13.907 4.710 11.484 1.00 88.94 104 SER A C 1
ATOM 775 O O . SER A 1 104 ? -14.280 3.587 11.836 1.00 88.94 104 SER A O 1
ATOM 777 N N . THR A 1 105 ? -13.260 5.544 12.305 1.00 88.38 105 THR A N 1
ATOM 778 C CA . THR A 1 105 ? -13.055 5.289 13.743 1.00 88.38 105 THR A CA 1
ATOM 779 C C . THR A 1 105 ? -14.233 5.737 14.603 1.00 88.38 105 THR A C 1
ATOM 781 O O . THR A 1 105 ? -14.271 5.379 15.776 1.00 88.38 105 THR A O 1
ATOM 784 N N . ALA A 1 106 ? -15.227 6.431 14.033 1.00 84.88 106 ALA A N 1
ATOM 785 C CA . ALA A 1 106 ? -16.341 7.011 14.784 1.00 84.88 106 ALA A CA 1
ATOM 786 C C . ALA A 1 106 ? -17.078 6.018 15.712 1.00 84.88 106 ALA A C 1
ATOM 788 O O . ALA A 1 106 ? -17.338 6.383 16.857 1.00 84.88 106 ALA A O 1
ATOM 789 N N . PRO A 1 107 ? -17.360 4.755 15.314 1.00 82.31 107 PRO A N 1
ATOM 790 C CA . PRO A 1 107 ? -17.988 3.792 16.223 1.00 82.31 107 PRO A CA 1
ATOM 791 C C . PRO A 1 107 ? -17.113 3.441 17.431 1.00 82.31 107 PRO A C 1
ATOM 793 O O . PRO A 1 107 ? -17.627 3.238 18.527 1.00 82.31 107 PRO A O 1
ATOM 796 N N . ALA A 1 108 ? -15.790 3.389 17.248 1.00 83.12 108 ALA A N 1
ATOM 797 C CA . ALA A 1 108 ? -14.872 3.180 18.359 1.00 83.12 108 ALA A CA 1
ATOM 798 C C . ALA A 1 108 ? -14.772 4.418 19.244 1.00 83.12 108 ALA A C 1
ATOM 800 O O . ALA A 1 108 ? -14.795 4.275 20.458 1.00 83.12 108 ALA A O 1
ATOM 801 N N . ASP A 1 109 ? -14.705 5.613 18.657 1.00 79.06 109 ASP A N 1
ATOM 802 C CA . ASP A 1 109 ? -14.631 6.857 19.424 1.00 79.06 109 ASP A CA 1
ATOM 803 C C . ASP A 1 109 ? -15.905 7.075 20.265 1.00 79.06 109 ASP A C 1
ATOM 805 O O . ASP A 1 109 ? -15.811 7.568 21.390 1.00 79.06 109 ASP A O 1
ATOM 809 N N . LEU A 1 110 ? -17.070 6.626 19.776 1.00 80.38 110 LEU A N 1
ATOM 810 C CA . LEU A 1 110 ? -18.308 6.531 20.554 1.00 80.38 110 LEU A CA 1
ATOM 811 C C . LEU A 1 110 ? -18.192 5.494 21.682 1.00 80.38 110 LEU A C 1
ATOM 813 O O . LEU A 1 110 ? -18.450 5.817 22.837 1.00 80.38 110 LEU A O 1
ATOM 817 N N . ALA A 1 111 ? -17.769 4.265 21.370 1.00 79.50 111 ALA A N 1
ATOM 818 C CA . ALA A 1 111 ? -17.659 3.184 22.353 1.00 79.50 111 ALA A CA 1
ATOM 819 C C . ALA A 1 111 ? -16.628 3.466 23.464 1.00 79.50 111 ALA A C 1
ATOM 821 O O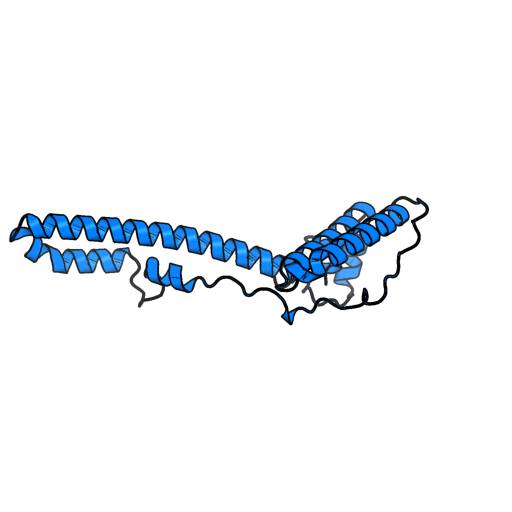 . ALA A 1 111 ? -16.760 2.955 24.573 1.00 79.50 111 ALA A O 1
ATOM 822 N N . THR A 1 112 ? -15.604 4.279 23.186 1.00 75.38 112 THR A N 1
ATOM 823 C CA . THR A 1 112 ? -14.574 4.668 24.159 1.00 75.38 112 THR A CA 1
ATOM 824 C C . THR A 1 112 ? -14.819 6.041 24.794 1.00 75.38 112 THR A C 1
ATOM 826 O O . THR A 1 112 ? -13.970 6.507 25.551 1.00 75.38 112 THR A O 1
ATOM 829 N N . GLY A 1 113 ? -15.913 6.734 24.456 1.00 68.44 113 GLY A N 1
ATOM 830 C CA . GLY A 1 113 ? -16.192 8.096 24.936 1.00 68.44 113 GLY A CA 1
ATOM 831 C C . GLY A 1 113 ? -15.166 9.148 24.486 1.00 68.44 113 GLY A C 1
ATOM 832 O O . GLY A 1 113 ? -15.088 10.230 25.055 1.00 68.44 113 GLY A O 1
ATOM 833 N N . ALA A 1 114 ? -14.360 8.851 23.462 1.00 64.44 114 ALA A N 1
ATOM 834 C CA . ALA A 1 114 ? -13.291 9.730 22.983 1.00 64.44 114 ALA A CA 1
ATOM 835 C C . ALA A 1 114 ? -13.806 10.891 22.104 1.00 64.44 114 ALA A C 1
ATOM 837 O O . ALA A 1 114 ? -13.033 11.787 21.773 1.00 64.44 114 ALA A O 1
ATOM 838 N N . GLY A 1 115 ? -15.093 10.881 21.731 1.00 59.12 115 GLY A N 1
ATOM 839 C CA . GLY A 1 115 ? -15.749 11.918 20.919 1.00 59.12 115 GLY A CA 1
ATOM 840 C C . GLY A 1 115 ? -16.847 12.721 21.632 1.00 59.12 115 GLY A C 1
ATOM 841 O O . GLY A 1 115 ? -17.334 13.704 21.082 1.00 59.12 115 GLY A O 1
ATOM 842 N N . THR A 1 116 ? -17.241 12.341 22.849 1.00 52.81 116 THR A N 1
ATOM 843 C CA . THR A 1 116 ? -18.303 12.998 23.626 1.00 52.81 116 THR A CA 1
ATOM 844 C C . THR A 1 116 ? -17.680 13.883 24.707 1.00 52.81 116 THR A C 1
ATOM 846 O O . THR A 1 116 ? -17.482 13.444 25.831 1.00 52.81 116 THR A O 1
ATOM 849 N N . GLY A 1 117 ? -17.315 15.121 24.362 1.00 52.59 117 GLY A N 1
ATOM 850 C CA . GLY A 1 117 ? -17.024 16.176 25.343 1.00 52.59 117 GLY A CA 1
ATOM 851 C C . GLY A 1 117 ? -15.935 15.872 26.384 1.00 52.59 117 GLY A C 1
ATOM 852 O O . GLY A 1 117 ? -16.211 15.931 27.572 1.00 52.59 117 GLY A O 1
ATOM 853 N N . GLY A 1 118 ? -14.698 15.583 25.961 1.00 49.31 118 GLY A N 1
ATOM 854 C CA . GLY A 1 118 ? -13.464 15.772 26.756 1.00 49.31 118 GLY A CA 1
ATOM 855 C C . GLY A 1 118 ? -13.242 14.918 28.018 1.00 49.31 118 GLY A C 1
ATOM 856 O O . GLY A 1 118 ? -12.108 14.819 28.481 1.00 49.31 118 GLY A O 1
ATOM 857 N N . LEU A 1 119 ? -14.267 14.269 28.560 1.00 50.91 119 LEU A N 1
ATOM 858 C CA . LEU A 1 119 ? -14.169 13.383 29.710 1.00 50.91 119 LEU A CA 1
ATOM 859 C C . LEU A 1 119 ? -14.074 11.956 29.175 1.00 50.91 119 LEU A C 1
ATOM 861 O O . LEU A 1 119 ? -15.076 11.335 28.836 1.00 50.91 119 LEU A O 1
ATOM 865 N N . GLY A 1 120 ? -12.848 11.441 29.056 1.00 62.12 120 GLY A N 1
ATOM 866 C CA . GLY A 1 120 ? -12.630 10.028 28.743 1.00 62.12 120 GLY A CA 1
ATOM 867 C C . GLY A 1 120 ? -13.341 9.109 29.748 1.00 62.12 120 GLY A C 1
ATOM 868 O O . GLY A 1 120 ? -13.870 9.570 30.759 1.00 62.12 120 GLY A O 1
ATOM 869 N N . LEU A 1 121 ? -13.311 7.795 29.503 1.00 58.09 121 LEU A N 1
ATOM 870 C CA . LEU A 1 121 ? -13.957 6.774 30.350 1.00 58.09 121 LEU A CA 1
ATOM 871 C C . LEU A 1 121 ? -13.819 7.020 31.865 1.00 58.09 121 LEU A C 1
ATOM 873 O O . LEU A 1 121 ? -14.768 6.791 32.603 1.00 58.09 121 LEU A O 1
ATOM 877 N N . SER A 1 122 ? -12.676 7.525 32.332 1.00 59.91 122 SER A N 1
ATOM 878 C CA . SER A 1 122 ? -12.437 7.863 33.739 1.00 59.91 122 SER A CA 1
ATOM 879 C C . SER A 1 122 ? -13.350 8.964 34.293 1.00 59.91 122 SER A C 1
ATOM 881 O O . SER A 1 122 ? -13.841 8.825 35.408 1.00 59.91 122 SER A O 1
ATOM 883 N N . GLY A 1 123 ? -13.599 10.037 33.537 1.00 65.69 123 GLY A N 1
ATOM 884 C CA . GLY A 1 123 ? -14.464 11.141 33.967 1.00 65.69 123 GLY A CA 1
ATOM 885 C C . GLY A 1 123 ? -15.935 10.732 34.015 1.00 65.69 123 GLY A C 1
ATOM 886 O O . GLY A 1 123 ? -16.624 11.041 34.982 1.00 65.69 123 GLY A O 1
ATOM 887 N N . TYR A 1 124 ? -16.384 9.953 33.026 1.00 67.19 124 TYR A N 1
ATOM 888 C CA . TYR A 1 124 ? -17.729 9.374 33.022 1.00 67.19 124 TYR A CA 1
ATOM 889 C C . TYR A 1 124 ? -17.931 8.390 34.179 1.00 67.19 124 TYR A C 1
ATOM 891 O O . TYR A 1 124 ? -18.927 8.478 34.886 1.00 67.19 124 TYR A O 1
ATOM 899 N N . LEU A 1 125 ? -16.978 7.480 34.414 1.00 65.06 125 LEU A N 1
ATOM 900 C CA . LEU A 1 125 ? -17.065 6.507 35.507 1.00 65.06 125 LEU A CA 1
ATOM 901 C C . LEU A 1 125 ? -17.078 7.179 36.886 1.00 65.06 125 LEU A C 1
ATOM 903 O O . LEU A 1 125 ? -17.818 6.736 37.760 1.00 65.06 125 LEU A O 1
ATOM 907 N N . TYR A 1 126 ? -16.298 8.248 37.071 1.00 68.19 126 TYR A N 1
ATOM 908 C CA . TYR A 1 126 ? -16.274 9.013 38.319 1.00 68.19 126 TYR A CA 1
ATOM 909 C C . TYR A 1 126 ? -17.609 9.726 38.583 1.00 68.19 126 TYR A C 1
ATOM 911 O O . TYR A 1 126 ? -18.132 9.665 39.695 1.00 68.19 126 TYR A O 1
ATOM 919 N N . ASP A 1 127 ? -18.197 10.350 37.559 1.00 70.69 127 ASP A N 1
ATOM 920 C CA . ASP A 1 127 ? -19.498 11.016 37.678 1.00 70.69 127 ASP A CA 1
ATOM 921 C C . ASP A 1 127 ? -20.639 10.008 37.908 1.00 70.69 127 ASP A C 1
ATOM 923 O O . ASP A 1 127 ? -21.469 10.192 38.802 1.00 70.69 127 ASP A O 1
ATOM 927 N N . LEU A 1 128 ? -20.615 8.870 37.200 1.00 68.81 128 LEU A N 1
ATOM 928 C CA . LEU A 1 128 ? -21.546 7.763 37.435 1.00 68.81 128 LEU A CA 1
ATOM 929 C C . LEU A 1 128 ? -21.442 7.242 38.869 1.00 68.81 128 LEU A C 1
ATOM 931 O O . LEU A 1 128 ? -22.456 6.988 39.513 1.00 68.81 128 LEU A O 1
ATOM 935 N N . GLN A 1 129 ? -20.218 7.075 39.375 1.00 71.81 129 GLN A N 1
ATOM 936 C CA . GLN A 1 129 ? -19.979 6.589 40.728 1.00 71.81 129 GLN A CA 1
ATOM 937 C C . GLN A 1 129 ? -20.524 7.565 41.774 1.00 71.81 129 GLN A C 1
ATOM 939 O O . GLN A 1 129 ? -21.165 7.124 42.729 1.00 71.81 129 GLN A O 1
ATOM 944 N N . ASN A 1 130 ? -20.343 8.872 41.585 1.00 77.12 130 ASN A N 1
ATOM 945 C CA . ASN A 1 130 ? -20.894 9.884 42.487 1.00 77.12 130 ASN A CA 1
ATOM 946 C C . ASN A 1 130 ? -22.431 9.930 42.458 1.00 77.12 130 ASN A C 1
ATOM 948 O O . ASN A 1 130 ? -23.048 10.068 43.513 1.00 77.12 130 ASN A O 1
ATOM 952 N N . GLN A 1 131 ? -23.062 9.747 41.293 1.00 70.88 131 GLN A N 1
ATOM 953 C CA . GLN A 1 131 ? -24.528 9.700 41.174 1.00 70.88 131 GLN A CA 1
ATOM 954 C C . GLN A 1 131 ? -25.140 8.399 41.713 1.00 70.88 131 GLN A C 1
ATOM 956 O O . GLN A 1 131 ? -26.234 8.410 42.277 1.00 70.88 131 GLN A O 1
ATOM 961 N N . LEU A 1 132 ? -24.445 7.269 41.558 1.00 67.12 132 LEU A N 1
ATOM 962 C CA . LEU A 1 132 ? -24.947 5.947 41.948 1.00 67.12 132 LEU A CA 1
ATOM 963 C C . LEU A 1 132 ? -24.630 5.579 43.403 1.00 67.12 132 LEU A C 1
ATOM 965 O O . LEU A 1 132 ? -25.334 4.748 43.977 1.00 67.12 132 LEU A O 1
ATOM 969 N N . SER A 1 133 ? -23.623 6.204 44.025 1.00 70.44 133 SER A N 1
ATOM 970 C CA . SER A 1 133 ? -23.273 5.992 45.440 1.00 70.44 133 SER A CA 1
ATOM 971 C C . SER A 1 133 ? -24.478 6.090 46.394 1.00 70.44 133 SER A C 1
ATOM 973 O O . SER A 1 133 ? -24.683 5.136 47.149 1.00 70.44 133 SER A O 1
ATOM 975 N N . PRO A 1 134 ? -25.330 7.139 46.345 1.00 69.38 134 PRO A N 1
ATOM 976 C CA . PRO A 1 134 ? -26.504 7.235 47.222 1.00 69.38 134 PRO A CA 1
ATOM 977 C C . PRO A 1 134 ? -27.602 6.195 46.928 1.00 69.38 134 PRO A C 1
ATOM 979 O O . PRO A 1 134 ? -28.385 5.868 47.818 1.00 69.38 134 PRO A O 1
ATOM 982 N N . LEU A 1 135 ? -27.656 5.633 45.715 1.00 59.59 135 LEU A N 1
ATOM 983 C CA . LEU A 1 135 ? -28.665 4.643 45.310 1.00 59.59 135 LEU A CA 1
ATOM 984 C C . LEU A 1 135 ? -28.231 3.191 45.572 1.00 59.59 135 LEU A C 1
ATOM 986 O O . LEU A 1 135 ? -29.077 2.304 45.662 1.00 59.59 135 LEU A O 1
ATOM 990 N N . SER A 1 136 ? -26.932 2.923 45.737 1.00 59.47 136 SER A N 1
ATOM 991 C CA . SER A 1 136 ? -26.436 1.558 45.990 1.00 59.47 136 SER A CA 1
ATOM 992 C C . SER A 1 136 ? -26.842 1.003 47.364 1.00 59.47 136 SER A C 1
ATOM 994 O O . SER A 1 136 ? -26.957 -0.209 47.530 1.00 59.47 136 SER A O 1
ATOM 996 N N . TYR A 1 137 ? -27.138 1.882 48.328 1.00 56.62 137 TYR A N 1
ATOM 997 C CA . TYR A 1 137 ? -27.512 1.509 49.695 1.00 56.62 137 TYR A CA 1
ATOM 998 C C . TYR A 1 137 ? -28.979 1.087 49.862 1.00 56.62 137 TYR A C 1
ATOM 1000 O O . TYR A 1 137 ? -29.344 0.599 50.928 1.00 56.62 137 TYR A O 1
ATOM 1008 N N . THR A 1 138 ? -29.833 1.264 48.846 1.00 61.25 138 THR A N 1
ATOM 1009 C CA . THR A 1 138 ? -31.288 1.069 48.989 1.00 61.25 138 THR A CA 1
ATOM 1010 C C . THR A 1 138 ? -31.823 -0.256 48.437 1.00 61.25 138 THR A C 1
ATOM 1012 O O . THR A 1 138 ? -32.957 -0.600 48.763 1.00 61.25 138 THR A O 1
ATOM 1015 N N . SER A 1 139 ? -31.061 -1.039 47.652 1.00 63.00 139 SER A N 1
ATOM 1016 C CA . SER A 1 139 ? -31.538 -2.345 47.158 1.00 63.00 139 SER A CA 1
ATOM 1017 C C . SER A 1 139 ? -30.462 -3.250 46.527 1.00 63.00 139 SER A C 1
ATOM 1019 O O . SER A 1 139 ? -29.766 -2.860 45.588 1.00 63.00 139 SER A O 1
ATOM 1021 N N . GLU A 1 140 ? -30.411 -4.519 46.951 1.00 74.19 140 GLU A N 1
ATOM 1022 C CA . GLU A 1 140 ? -29.473 -5.544 46.458 1.00 74.19 140 GLU A CA 1
ATOM 1023 C C . GLU A 1 140 ? -29.642 -5.869 44.954 1.00 74.19 140 GLU A C 1
ATOM 1025 O O . GLU A 1 140 ? -28.675 -6.214 44.269 1.00 74.19 140 GLU A O 1
ATOM 1030 N N . TRP A 1 141 ? -30.853 -5.726 44.393 1.00 77.56 141 TRP A N 1
ATOM 1031 C CA . TRP A 1 141 ? -31.095 -5.989 42.963 1.00 77.56 141 TRP A CA 1
ATOM 1032 C C . TRP A 1 141 ? -30.535 -4.881 42.058 1.00 77.56 141 TRP A C 1
ATOM 1034 O O . TRP A 1 141 ? -30.065 -5.173 40.957 1.00 77.56 141 TRP A O 1
ATOM 1044 N N . ILE A 1 142 ? -30.519 -3.629 42.535 1.00 76.38 142 ILE A N 1
ATOM 1045 C CA . ILE A 1 142 ? -29.972 -2.476 41.800 1.00 76.38 142 ILE A CA 1
ATOM 1046 C C . ILE A 1 142 ? -28.456 -2.632 41.660 1.00 76.38 142 ILE A C 1
ATOM 1048 O O . ILE A 1 142 ? -27.911 -2.429 40.574 1.00 76.38 142 ILE A O 1
ATOM 1052 N N . GLY A 1 143 ? -27.782 -3.094 42.720 1.00 74.75 143 GLY A N 1
ATOM 1053 C CA . GLY A 1 143 ? -26.349 -3.390 42.689 1.00 74.75 143 GLY A CA 1
ATOM 1054 C C . GLY A 1 143 ? -25.970 -4.388 41.588 1.00 74.75 143 GLY A C 1
ATOM 1055 O O . GLY A 1 143 ? -25.023 -4.151 40.838 1.00 74.75 143 GLY A O 1
ATOM 1056 N N . LYS A 1 144 ? -26.751 -5.465 41.413 1.00 77.94 144 LYS A N 1
ATOM 1057 C CA . LYS A 1 144 ? -26.520 -6.458 40.345 1.00 77.94 144 LYS A CA 1
ATOM 1058 C C . LYS A 1 144 ? -26.639 -5.843 38.946 1.00 77.94 144 LYS A C 1
ATOM 1060 O O . LYS A 1 144 ? -25.805 -6.128 38.090 1.00 77.94 144 LYS A O 1
ATOM 1065 N N . VAL A 1 145 ? -27.627 -4.973 38.717 1.00 82.75 145 VAL A N 1
ATOM 1066 C CA . VAL A 1 145 ? -27.817 -4.288 37.424 1.00 82.75 145 VAL A CA 1
ATOM 1067 C C . VAL A 1 145 ? -26.645 -3.355 37.112 1.00 82.75 145 VAL A C 1
ATOM 1069 O O . VAL A 1 145 ? -26.121 -3.392 36.000 1.00 82.75 145 VAL A O 1
ATOM 1072 N N . VAL A 1 146 ? -26.184 -2.569 38.091 1.00 81.19 146 VAL A N 1
ATOM 1073 C CA . VAL A 1 146 ? -25.037 -1.659 37.915 1.00 81.19 146 VAL A CA 1
ATOM 1074 C C . VAL A 1 146 ? -23.774 -2.431 37.534 1.00 81.19 146 VAL A C 1
ATOM 1076 O O . VAL A 1 146 ? -23.075 -2.032 36.603 1.00 81.19 146 VAL A O 1
ATOM 1079 N N . VAL A 1 147 ? -23.505 -3.567 38.186 1.00 81.12 147 VAL A N 1
ATOM 1080 C CA . VAL A 1 147 ? -22.351 -4.418 37.850 1.00 81.12 147 VAL A CA 1
ATOM 1081 C C . VAL A 1 147 ? -22.452 -4.950 36.417 1.00 81.12 147 VAL A C 1
ATOM 1083 O O . VAL A 1 147 ? -21.469 -4.892 35.680 1.00 81.12 147 VAL A O 1
ATOM 1086 N N . VAL A 1 148 ? -23.629 -5.414 35.983 1.00 86.19 148 VAL A N 1
ATOM 1087 C CA . VAL A 1 148 ? -23.832 -5.895 34.603 1.00 86.19 148 VAL A CA 1
ATOM 1088 C C . VAL A 1 148 ? -23.591 -4.779 33.581 1.00 86.19 148 VAL A C 1
ATOM 1090 O O . VAL A 1 148 ? -22.893 -4.999 32.592 1.00 86.19 148 VAL A O 1
ATOM 1093 N N . VAL A 1 149 ? -24.108 -3.572 33.826 1.00 86.25 149 VAL A N 1
ATOM 1094 C CA . VAL A 1 149 ? -23.902 -2.411 32.943 1.00 86.25 149 VAL A CA 1
ATOM 1095 C C . VAL A 1 149 ? -22.434 -1.981 32.912 1.00 86.25 149 VAL A C 1
ATOM 1097 O O . VAL A 1 149 ? -21.908 -1.679 31.837 1.00 86.25 149 VAL A O 1
ATOM 1100 N N . ALA A 1 150 ? -21.747 -1.991 34.056 1.00 79.69 150 ALA A N 1
ATOM 1101 C CA . ALA A 1 150 ? -20.324 -1.672 34.137 1.00 79.69 150 ALA A CA 1
ATOM 1102 C C . ALA A 1 150 ? -19.476 -2.679 33.344 1.00 79.69 150 ALA A C 1
ATOM 1104 O O . ALA A 1 150 ? -18.613 -2.278 32.561 1.00 79.69 150 ALA A O 1
ATOM 1105 N N . LEU A 1 151 ? -19.767 -3.979 33.474 1.00 84.94 151 LEU A N 1
ATOM 1106 C CA . LEU A 1 151 ? -19.103 -5.030 32.701 1.00 84.94 151 LEU A CA 1
ATOM 1107 C C . LEU A 1 151 ? -19.383 -4.891 31.198 1.00 84.94 151 LEU A C 1
ATOM 1109 O O . LEU A 1 151 ? -18.450 -4.951 30.398 1.00 84.94 151 LEU A O 1
ATOM 1113 N N . ALA A 1 152 ? -20.634 -4.639 30.802 1.00 86.19 152 ALA A N 1
ATOM 1114 C CA . ALA A 1 152 ? -20.991 -4.412 29.402 1.00 86.19 152 ALA A CA 1
ATOM 1115 C C . ALA A 1 152 ? -20.267 -3.185 28.815 1.00 86.19 152 ALA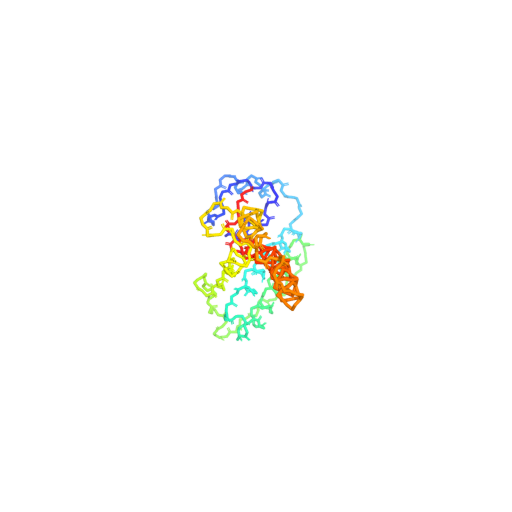 A C 1
ATOM 1117 O O . ALA A 1 152 ? -19.725 -3.254 27.712 1.00 86.19 152 ALA A O 1
ATOM 1118 N N . SER A 1 153 ? -20.180 -2.092 29.577 1.00 80.12 153 SER A N 1
ATOM 1119 C CA . SER A 1 153 ? -19.457 -0.876 29.179 1.00 80.12 153 SER A CA 1
ATOM 1120 C C . SER A 1 153 ? -17.954 -1.128 29.031 1.00 80.12 153 SER A C 1
ATOM 1122 O O . SER A 1 153 ? -17.349 -0.679 28.060 1.00 80.12 153 SER A O 1
ATOM 1124 N N . ALA A 1 154 ? -17.350 -1.899 29.943 1.00 81.88 154 ALA A N 1
ATOM 1125 C CA . ALA A 1 154 ? -15.945 -2.289 29.844 1.00 81.88 154 ALA A CA 1
ATOM 1126 C C . ALA A 1 154 ? -15.673 -3.132 28.585 1.00 81.88 154 ALA A C 1
ATOM 1128 O O . ALA A 1 154 ? -14.699 -2.882 27.874 1.00 81.88 154 ALA A O 1
ATOM 1129 N N . VAL A 1 155 ? -16.557 -4.082 28.257 1.00 89.38 155 VAL A N 1
ATOM 1130 C CA . VAL A 1 155 ? -16.455 -4.889 27.028 1.00 89.38 155 VAL A CA 1
ATOM 1131 C C . VAL A 1 155 ? -16.568 -4.015 25.777 1.00 89.38 155 VAL A C 1
ATOM 1133 O O . VAL A 1 155 ? -15.758 -4.162 24.860 1.00 89.38 155 VAL A O 1
ATOM 1136 N N . LEU A 1 156 ? -17.518 -3.074 25.742 1.00 87.00 156 LEU A N 1
ATOM 1137 C CA . LEU A 1 156 ? -17.672 -2.132 24.629 1.00 87.00 156 LEU A CA 1
ATOM 1138 C C . LEU A 1 156 ? -16.439 -1.235 24.462 1.00 87.00 156 LEU A C 1
ATOM 1140 O O . LEU A 1 156 ? -15.971 -1.058 23.339 1.00 87.00 156 LEU A O 1
ATOM 1144 N N . ALA A 1 157 ? -15.864 -0.736 25.558 1.00 82.31 157 ALA A N 1
ATOM 1145 C CA . ALA A 1 157 ? -14.649 0.074 25.525 1.00 82.31 157 ALA A CA 1
ATOM 1146 C C . ALA A 1 157 ? -13.444 -0.716 24.986 1.00 82.31 157 ALA A C 1
ATOM 1148 O O . ALA A 1 157 ? -12.723 -0.233 24.110 1.00 82.31 157 ALA A O 1
ATOM 1149 N N . ILE A 1 158 ? -13.243 -1.954 25.454 1.00 87.50 158 ILE A N 1
ATOM 1150 C CA . ILE A 1 158 ? -12.170 -2.839 24.973 1.00 87.50 158 ILE A CA 1
ATOM 1151 C C . ILE A 1 158 ? -12.365 -3.158 23.485 1.00 87.50 158 ILE A C 1
ATOM 1153 O O . ILE A 1 158 ? -11.422 -3.050 22.695 1.00 87.50 158 ILE A O 1
ATOM 1157 N N . GLY A 1 159 ? -13.594 -3.493 23.082 1.00 90.75 159 GLY A N 1
ATOM 1158 C CA . GLY A 1 159 ? -13.952 -3.721 21.683 1.00 90.75 159 GLY A CA 1
ATOM 1159 C C . GLY A 1 159 ? -13.703 -2.488 20.810 1.00 90.75 159 GLY A C 1
ATOM 1160 O O . GLY A 1 159 ? -13.115 -2.605 19.733 1.00 90.75 159 GLY A O 1
ATOM 1161 N N . GLY A 1 160 ? -14.063 -1.299 21.299 1.00 88.75 160 GLY A N 1
ATOM 1162 C CA . GLY A 1 160 ? -13.813 -0.017 20.644 1.00 88.75 160 GLY A CA 1
ATOM 1163 C C . GLY A 1 160 ? -12.323 0.256 20.438 1.00 88.75 160 GLY A C 1
ATOM 1164 O O . GLY A 1 160 ? -11.899 0.553 19.321 1.00 88.75 160 GLY A O 1
ATOM 1165 N N . LEU A 1 161 ? -11.495 0.071 21.471 1.00 88.44 161 LEU A N 1
ATOM 1166 C CA . LEU A 1 161 ? -10.037 0.217 21.366 1.00 88.44 161 LEU A CA 1
ATOM 1167 C C . LEU A 1 161 ? -9.433 -0.763 20.348 1.00 88.44 161 LEU A C 1
ATOM 1169 O O . LEU A 1 161 ? -8.620 -0.360 19.507 1.00 88.44 161 LEU A O 1
ATOM 1173 N N . GLY A 1 162 ? -9.868 -2.027 20.376 1.00 91.06 162 GLY A N 1
ATOM 1174 C CA . GLY A 1 162 ? -9.453 -3.044 19.410 1.00 91.06 162 GLY A CA 1
ATOM 1175 C C . GLY A 1 162 ? -9.837 -2.679 17.972 1.00 91.06 162 GLY A C 1
ATOM 1176 O O . GLY A 1 162 ? -8.997 -2.725 17.066 1.00 91.06 162 GLY A O 1
ATOM 1177 N N . TYR A 1 163 ? -11.080 -2.238 17.758 1.00 91.12 163 TYR A N 1
ATOM 1178 C CA . TYR A 1 163 ? -11.560 -1.803 16.448 1.00 91.12 163 TYR A CA 1
ATOM 1179 C C . TYR A 1 163 ? -10.817 -0.561 15.945 1.00 91.12 163 TYR A C 1
ATOM 1181 O O . TYR A 1 163 ? -10.400 -0.526 14.788 1.00 91.12 163 TYR A O 1
ATOM 1189 N N . ARG A 1 164 ? -10.566 0.435 16.802 1.00 90.69 164 ARG A N 1
ATOM 1190 C CA . ARG A 1 164 ? -9.789 1.634 16.451 1.00 90.69 164 ARG A CA 1
ATOM 1191 C C . ARG A 1 164 ? -8.373 1.282 16.011 1.00 90.69 164 ARG A C 1
ATOM 1193 O O . ARG A 1 164 ? -7.889 1.821 15.015 1.00 90.69 164 ARG A O 1
ATOM 1200 N N . TRP A 1 165 ? -7.704 0.369 16.714 1.00 91.31 165 TRP A N 1
ATOM 1201 C CA . TRP A 1 165 ? -6.387 -0.115 16.299 1.00 91.31 165 TRP A CA 1
ATOM 1202 C C . TRP A 1 165 ? -6.438 -0.774 14.914 1.00 91.31 165 TRP A C 1
ATOM 1204 O O . TRP A 1 165 ? -5.621 -0.453 14.045 1.00 91.31 165 TRP A O 1
ATOM 1214 N N . TYR A 1 166 ? -7.430 -1.638 14.677 1.00 93.31 166 TYR A N 1
ATOM 1215 C CA . TYR A 1 166 ? -7.644 -2.281 13.381 1.00 93.31 166 TYR A CA 1
ATOM 1216 C C . TYR A 1 166 ? -7.911 -1.259 12.262 1.00 93.31 166 TYR A C 1
ATOM 1218 O O . TYR A 1 166 ? -7.239 -1.293 11.226 1.00 93.31 166 TYR A O 1
ATOM 1226 N N . ALA A 1 167 ? -8.844 -0.328 12.480 1.00 92.56 167 ALA A N 1
ATOM 1227 C CA . ALA A 1 167 ? -9.231 0.712 11.530 1.00 92.56 167 ALA A CA 1
ATOM 1228 C C . ALA A 1 167 ? -8.032 1.596 11.159 1.00 92.56 167 ALA A C 1
ATOM 1230 O O . ALA A 1 167 ? -7.728 1.754 9.977 1.00 92.56 167 ALA A O 1
ATOM 1231 N N . ASN A 1 168 ? -7.266 2.054 12.154 1.00 91.62 168 ASN A N 1
ATOM 1232 C CA . ASN A 1 168 ? -6.047 2.834 11.939 1.00 91.62 168 ASN A CA 1
ATOM 1233 C C . ASN A 1 168 ? -4.990 2.053 11.154 1.00 91.62 168 ASN A C 1
ATOM 1235 O O . ASN A 1 168 ? -4.355 2.593 10.247 1.00 91.62 168 ASN A O 1
ATOM 1239 N N . ARG A 1 169 ? -4.789 0.765 11.462 1.00 91.75 169 ARG A N 1
ATOM 1240 C CA . ARG A 1 169 ? -3.830 -0.076 10.732 1.00 91.75 169 ARG A CA 1
ATOM 1241 C C . ARG A 1 169 ? -4.249 -0.265 9.274 1.00 91.75 169 ARG A C 1
ATOM 1243 O O . ARG A 1 169 ? -3.394 -0.234 8.388 1.00 91.75 169 ARG A O 1
ATOM 1250 N N . LYS A 1 170 ? -5.545 -0.444 9.014 1.00 91.88 170 LYS A N 1
ATOM 1251 C CA . LYS A 1 170 ? -6.095 -0.580 7.660 1.00 91.88 170 LYS A CA 1
ATOM 1252 C C . LYS A 1 170 ? -6.013 0.737 6.881 1.00 91.88 170 LYS A C 1
ATOM 1254 O O . LYS A 1 170 ? -5.559 0.716 5.742 1.00 91.88 170 LYS A O 1
ATOM 1259 N N . ALA A 1 171 ? -6.325 1.869 7.512 1.00 91.75 171 ALA A N 1
ATOM 1260 C CA . ALA A 1 171 ? -6.174 3.200 6.923 1.00 91.75 171 ALA A CA 1
ATOM 1261 C C . ALA A 1 171 ? -4.712 3.505 6.548 1.00 91.75 171 ALA A C 1
ATOM 1263 O O . ALA A 1 171 ? -4.445 3.955 5.438 1.00 91.75 171 ALA A O 1
ATOM 1264 N N . LYS A 1 172 ? -3.745 3.171 7.416 1.00 91.69 172 LYS A N 1
ATOM 1265 C CA . LYS A 1 172 ? -2.308 3.321 7.112 1.00 91.69 172 LYS A CA 1
ATOM 1266 C C . LYS A 1 172 ? -1.867 2.476 5.914 1.00 91.69 172 LYS A C 1
ATOM 1268 O O . LYS A 1 172 ? -1.109 2.957 5.078 1.00 91.69 172 LYS A O 1
ATOM 1273 N N . ARG A 1 173 ? -2.339 1.227 5.812 1.00 91.19 173 ARG A N 1
ATOM 1274 C CA . ARG A 1 173 ? -2.043 0.342 4.666 1.00 91.19 173 ARG A CA 1
ATOM 1275 C C . ARG A 1 173 ? -2.614 0.890 3.360 1.00 91.19 173 ARG A C 1
ATOM 1277 O O . ARG A 1 173 ? -1.913 0.876 2.353 1.00 91.19 173 ARG A O 1
ATOM 1284 N N . LEU A 1 174 ? -3.844 1.400 3.400 1.00 92.00 174 LEU A N 1
ATOM 1285 C CA . LEU A 1 174 ? -4.477 2.059 2.262 1.00 92.00 174 LEU A CA 1
ATOM 1286 C C . LEU A 1 174 ? -3.685 3.306 1.842 1.00 92.00 174 LEU A C 1
ATOM 1288 O O . LEU A 1 174 ? -3.313 3.421 0.681 1.00 92.00 174 LEU A O 1
ATOM 1292 N N . ALA A 1 175 ? -3.344 4.191 2.782 1.00 90.62 175 ALA A N 1
ATOM 1293 C CA . ALA A 1 175 ? -2.562 5.394 2.494 1.00 90.62 175 ALA A CA 1
ATOM 1294 C C . ALA A 1 175 ? -1.181 5.071 1.898 1.00 90.62 175 ALA A C 1
ATOM 1296 O O . ALA A 1 175 ? -0.739 5.715 0.948 1.00 90.62 175 ALA A O 1
ATOM 1297 N N . ALA A 1 176 ? -0.510 4.033 2.406 1.00 89.88 176 ALA A N 1
ATOM 1298 C CA . ALA A 1 176 ? 0.748 3.560 1.838 1.00 89.88 176 ALA A CA 1
ATOM 1299 C C . ALA A 1 176 ? 0.572 3.057 0.394 1.00 89.88 176 ALA A C 1
ATOM 1301 O O . ALA A 1 176 ? 1.349 3.436 -0.477 1.00 89.88 176 ALA A O 1
ATOM 1302 N N . ALA A 1 177 ? -0.473 2.268 0.122 1.00 91.50 177 ALA A N 1
ATOM 1303 C CA . ALA A 1 177 ? -0.773 1.760 -1.218 1.00 91.50 177 ALA A CA 1
ATOM 1304 C C . ALA A 1 177 ? -1.134 2.875 -2.220 1.00 91.50 177 ALA A C 1
ATOM 1306 O O . ALA A 1 177 ? -0.757 2.809 -3.390 1.00 91.50 177 ALA A O 1
ATOM 1307 N N . LEU A 1 178 ? -1.830 3.918 -1.760 1.00 89.88 178 LEU A N 1
ATOM 1308 C CA . LEU A 1 178 ? -2.181 5.094 -2.563 1.00 89.88 178 LEU A CA 1
ATOM 1309 C C . LEU A 1 178 ? -1.011 6.082 -2.723 1.00 89.88 178 LEU A C 1
ATOM 1311 O O . LEU A 1 178 ? -1.083 6.990 -3.543 1.00 89.88 178 LEU A O 1
ATOM 1315 N N . GLY A 1 179 ? 0.082 5.913 -1.971 1.00 85.44 179 GLY A N 1
ATOM 1316 C CA . GLY A 1 179 ? 1.205 6.854 -1.961 1.00 85.44 179 GLY A CA 1
ATOM 1317 C C . GLY A 1 179 ? 0.922 8.159 -1.220 1.00 85.44 179 GLY A C 1
ATOM 1318 O O . GLY A 1 179 ? 1.670 9.117 -1.379 1.00 85.44 179 GLY A O 1
ATOM 1319 N N . THR A 1 180 ? -0.135 8.201 -0.411 1.00 85.38 180 THR A N 1
ATOM 1320 C CA . THR A 1 180 ? -0.519 9.361 0.405 1.00 85.38 180 THR A CA 1
ATOM 1321 C C . THR A 1 180 ? 0.051 9.292 1.824 1.00 85.38 180 THR A C 1
ATOM 1323 O O . THR A 1 180 ? -0.172 10.195 2.629 1.00 85.38 180 THR A O 1
ATOM 1326 N N . ALA A 1 181 ? 0.804 8.235 2.149 1.00 79.31 181 ALA A N 1
ATOM 1327 C CA . ALA A 1 181 ? 1.492 8.116 3.427 1.00 79.31 181 ALA A CA 1
ATOM 1328 C C . ALA A 1 181 ? 2.619 9.167 3.575 1.00 79.31 181 ALA A C 1
ATOM 1330 O O . ALA A 1 181 ? 3.373 9.407 2.621 1.00 79.31 181 ALA A O 1
ATOM 1331 N N . PRO A 1 182 ? 2.780 9.765 4.773 1.00 66.31 182 PRO A N 1
ATOM 1332 C CA . PRO A 1 182 ? 3.864 10.710 5.049 1.00 66.31 182 PRO A CA 1
ATOM 1333 C C . PRO A 1 182 ? 5.243 10.066 4.838 1.00 66.31 182 PRO A C 1
ATOM 1335 O O . PRO A 1 182 ? 5.357 8.839 4.901 1.00 66.31 182 PRO A O 1
ATOM 1338 N N . ALA A 1 183 ? 6.241 10.894 4.495 1.00 58.09 183 ALA A N 1
ATOM 1339 C CA . ALA A 1 183 ? 7.640 10.508 4.248 1.00 58.09 183 ALA A CA 1
ATOM 1340 C C . ALA A 1 183 ? 8.264 9.762 5.427 1.00 58.09 183 ALA A C 1
ATOM 1342 O O . ALA A 1 183 ? 8.099 10.245 6.567 1.00 58.09 183 ALA A O 1
#

pLDDT: mean 85.99, std 11.43, range [49.31, 97.56]